Protein AF-A0A845WY56-F1 (afdb_monomer_lite)

pLDDT: mean 79.84, std 16.26, range [40.91, 96.81]

Sequence (200 aa):
MVSKKAQKARVKAARSRPDRVPALLRHFLTRQMLRKTEIIQAFELAFAGVVLGEGMNLRRTEVASSCGEQPFDFSDPEANVVDDWRAIPLRELNRAHMAYLDAAGWRYYLPAMAIALLDDYEDDQYGPSEMRIIGTLMSLDIQESLGSHEYFYSTLTLAQKCAIALYLQHLPSWVELNISDVRLRKRALKNYWVQFLVEV

Foldseek 3Di:
DPDPVVVVVVVVVLVPDPPPQDPLLLVLLVDPDDDLVSLLVLLCVQCPFQFLVPWDFQVNVLCVVVVNPDDDDPPDPLRPRGGALCSNDPLSLLSGQLVSIDLSNNSSNLSVLLSCCLVPVPPCPNHDPVNSLCRNLQLLADDPVPVCSVVSVSVGRLSRLLSVLSSLVCVVVRDVDDPVSVVSSVRSNVVPRVVSSDRD

Radius of gyration: 16.88 Å; chains: 1; bounding box: 44×38×40 Å

Structure (mmCIF, N/CA/C/O backbone):
data_AF-A0A845WY56-F1
#
_entry.id   AF-A0A845WY56-F1
#
loop_
_atom_site.group_PDB
_atom_site.id
_atom_site.type_symbol
_atom_site.label_atom_id
_atom_site.label_alt_id
_atom_site.label_comp_id
_atom_site.label_asym_id
_atom_site.label_entity_id
_atom_site.label_seq_id
_atom_site.pdbx_PDB_ins_code
_atom_site.Cartn_x
_atom_site.Cartn_y
_atom_site.Cartn_z
_atom_site.occupancy
_atom_site.B_iso_or_equiv
_atom_site.auth_seq_id
_atom_site.auth_comp_id
_atom_site.auth_asym_id
_atom_site.auth_atom_id
_atom_site.pdbx_PDB_model_num
ATOM 1 N N . MET A 1 1 ? -10.157 25.319 -2.330 1.00 40.91 1 MET A N 1
ATOM 2 C CA . MET A 1 1 ? -10.870 24.798 -1.140 1.00 40.91 1 MET A CA 1
ATOM 3 C C . MET A 1 1 ? -12.046 23.933 -1.579 1.00 40.91 1 MET A C 1
ATOM 5 O O . MET A 1 1 ? -13.119 24.457 -1.856 1.00 40.91 1 MET A O 1
ATOM 9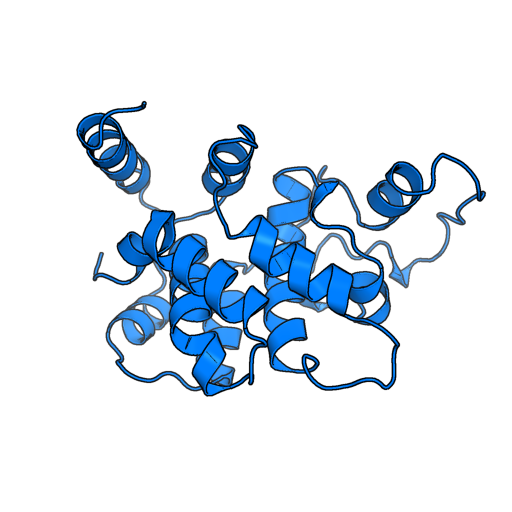 N N . VAL A 1 2 ? -11.865 22.615 -1.675 1.00 42.97 2 VAL A N 1
ATOM 10 C CA . VAL A 1 2 ? -13.003 21.701 -1.853 1.00 42.97 2 VAL A CA 1
ATOM 11 C C . VAL A 1 2 ? -13.702 21.565 -0.500 1.00 42.97 2 VAL A C 1
ATOM 13 O O . VAL A 1 2 ? -13.078 21.279 0.518 1.00 42.97 2 VAL A O 1
ATOM 16 N N . SER A 1 3 ? -15.003 21.844 -0.461 1.00 53.88 3 SER A N 1
ATOM 17 C CA . SER A 1 3 ? -15.791 21.794 0.773 1.00 53.88 3 SER A CA 1
ATOM 18 C C . SER A 1 3 ? -15.755 20.392 1.394 1.00 53.88 3 SER A C 1
ATOM 20 O O . SER A 1 3 ? -15.974 19.400 0.698 1.00 53.88 3 SER A O 1
ATOM 22 N N . LYS A 1 4 ? -15.604 20.297 2.726 1.00 51.31 4 LYS A N 1
ATOM 23 C CA . LYS A 1 4 ? -15.754 19.046 3.509 1.00 51.31 4 LYS A CA 1
ATOM 24 C C . LYS A 1 4 ? -17.031 18.258 3.155 1.00 51.31 4 LYS A C 1
ATOM 26 O O . LYS A 1 4 ? -17.090 17.044 3.343 1.00 51.31 4 LYS A O 1
ATOM 31 N N . LYS A 1 5 ? -18.056 18.942 2.630 1.00 44.41 5 LYS A N 1
ATOM 32 C CA . LYS A 1 5 ? -19.324 18.360 2.168 1.00 44.41 5 LYS A CA 1
ATOM 33 C C . LYS A 1 5 ? -19.165 17.556 0.864 1.00 44.41 5 LYS A C 1
ATOM 35 O O . LYS A 1 5 ? -19.770 16.495 0.740 1.00 44.41 5 LYS A O 1
ATOM 40 N N . ALA A 1 6 ? -18.305 18.004 -0.053 1.00 51.09 6 ALA A N 1
ATOM 41 C CA . ALA A 1 6 ? -17.961 17.286 -1.282 1.00 51.09 6 ALA A CA 1
ATOM 42 C C . ALA A 1 6 ? -17.076 16.060 -0.995 1.00 51.09 6 ALA A C 1
ATOM 44 O O . ALA A 1 6 ? -17.309 15.000 -1.573 1.00 51.09 6 ALA A O 1
ATOM 45 N N . GLN A 1 7 ? -16.162 16.161 -0.020 1.00 49.44 7 GLN A N 1
ATOM 46 C CA . GLN A 1 7 ? -15.370 15.026 0.479 1.00 49.44 7 GLN A CA 1
ATOM 47 C C . G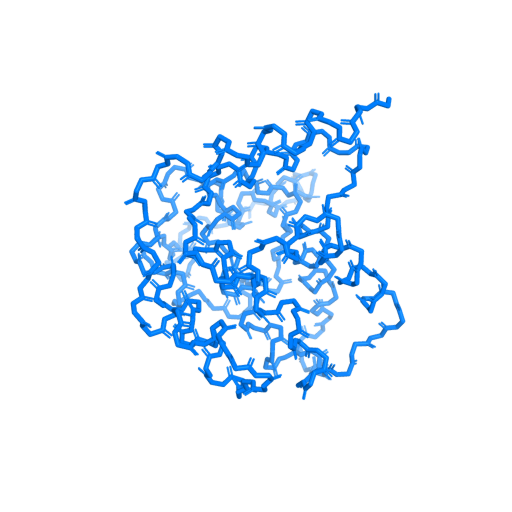LN A 1 7 ? -16.285 13.902 1.005 1.00 49.44 7 GLN A C 1
ATOM 49 O O . GLN A 1 7 ? -16.195 12.760 0.562 1.00 49.44 7 GLN A O 1
ATOM 54 N N . LYS A 1 8 ? -17.245 14.229 1.889 1.00 52.19 8 LYS A N 1
ATOM 55 C CA . LYS A 1 8 ? -18.209 13.256 2.448 1.00 52.19 8 LYS A CA 1
ATOM 56 C C . LYS A 1 8 ? -19.121 12.618 1.394 1.00 52.19 8 LYS A C 1
ATOM 58 O O . LYS A 1 8 ? -19.414 11.428 1.486 1.00 52.19 8 LYS A O 1
ATOM 63 N N . ALA A 1 9 ? -19.583 13.387 0.407 1.00 52.62 9 ALA A N 1
ATOM 64 C CA . ALA A 1 9 ? -20.450 12.871 -0.653 1.00 52.62 9 ALA A CA 1
ATOM 65 C C . ALA A 1 9 ? -19.713 11.900 -1.597 1.00 52.62 9 ALA A C 1
ATOM 67 O O . ALA A 1 9 ? -20.283 10.893 -2.011 1.00 52.62 9 ALA A O 1
ATOM 68 N N . ARG A 1 10 ? -18.429 12.153 -1.879 1.00 55.12 10 ARG A N 1
ATOM 69 C CA . ARG A 1 10 ? -17.581 11.322 -2.754 1.00 55.12 10 ARG A CA 1
ATOM 70 C C . ARG A 1 10 ? -17.148 10.010 -2.103 1.00 55.12 10 ARG A C 1
ATOM 72 O O . ARG A 1 10 ? -17.148 8.967 -2.749 1.00 55.12 10 ARG A O 1
ATOM 79 N N . VAL A 1 11 ? -16.907 10.035 -0.795 1.00 51.19 11 VAL A N 1
ATOM 80 C CA . VAL A 1 11 ? -16.687 8.834 0.028 1.00 51.19 11 VAL A CA 1
ATOM 81 C C . VAL A 1 11 ? -17.893 7.893 -0.004 1.00 51.19 11 VAL A C 1
ATOM 83 O O . VAL A 1 11 ? -17.740 6.677 -0.106 1.00 51.19 11 VAL A O 1
ATOM 86 N N . LYS A 1 12 ? -19.110 8.449 0.022 1.00 50.28 12 LYS A N 1
ATOM 87 C CA . LYS A 1 12 ? -20.346 7.663 -0.075 1.00 50.28 12 LYS A CA 1
ATOM 88 C C . LYS A 1 12 ? -20.468 6.940 -1.425 1.00 50.28 12 LYS A C 1
ATOM 90 O O . LYS A 1 12 ? -20.986 5.830 -1.459 1.00 50.28 12 LYS A O 1
ATOM 95 N N . ALA A 1 13 ? -19.948 7.524 -2.507 1.00 50.91 13 ALA A N 1
ATOM 96 C CA . ALA A 1 13 ? -19.924 6.899 -3.832 1.00 50.91 13 ALA A CA 1
ATOM 97 C C . ALA A 1 13 ? -18.883 5.766 -3.940 1.00 50.91 13 ALA A C 1
ATOM 99 O O . ALA A 1 13 ? -19.175 4.728 -4.535 1.00 50.91 13 ALA A O 1
ATOM 100 N N . ALA A 1 14 ? -17.715 5.909 -3.298 1.00 48.97 14 ALA A N 1
ATOM 101 C CA . ALA A 1 14 ? -16.685 4.863 -3.246 1.00 48.97 14 ALA A CA 1
ATOM 102 C C . ALA A 1 14 ? -17.140 3.588 -2.502 1.00 48.97 14 ALA A C 1
ATOM 104 O O . ALA A 1 14 ? -16.629 2.507 -2.774 1.00 48.97 14 ALA A O 1
ATOM 105 N N . ARG A 1 15 ? -18.134 3.697 -1.609 1.00 50.56 15 ARG A N 1
ATOM 106 C CA . ARG A 1 15 ? -18.777 2.564 -0.917 1.00 50.56 15 ARG A CA 1
ATOM 107 C C . ARG A 1 15 ? -19.795 1.789 -1.775 1.00 50.56 15 ARG A C 1
ATOM 109 O O . ARG A 1 15 ? -20.335 0.800 -1.298 1.00 50.56 15 ARG A O 1
ATOM 116 N N . SER A 1 16 ? -20.099 2.231 -3.003 1.00 42.72 16 SER A N 1
ATOM 117 C CA . SER A 1 16 ? -21.218 1.684 -3.800 1.00 42.72 16 SER A CA 1
ATOM 118 C C . SER A 1 16 ? -20.875 0.519 -4.741 1.00 42.72 16 SER A C 1
ATOM 120 O O . SER A 1 16 ? -21.781 -0.028 -5.366 1.00 42.72 16 SER A O 1
ATOM 122 N N . ARG A 1 17 ? -19.608 0.089 -4.834 1.00 49.28 17 ARG A N 1
ATOM 123 C CA . ARG A 1 17 ? -19.250 -1.167 -5.519 1.00 49.28 17 ARG A CA 1
ATOM 124 C C . ARG A 1 17 ? -19.198 -2.306 -4.498 1.00 49.28 17 ARG A C 1
ATOM 126 O O . ARG A 1 17 ? -18.531 -2.136 -3.478 1.00 49.28 17 ARG A O 1
ATOM 133 N N . PRO A 1 18 ? -19.857 -3.453 -4.734 1.00 45.34 18 PRO A N 1
ATOM 134 C CA . PRO A 1 18 ? -19.884 -4.555 -3.783 1.00 45.34 18 PRO A CA 1
ATOM 135 C C . PRO A 1 18 ? -18.590 -5.379 -3.867 1.00 45.34 18 PRO A C 1
ATOM 137 O 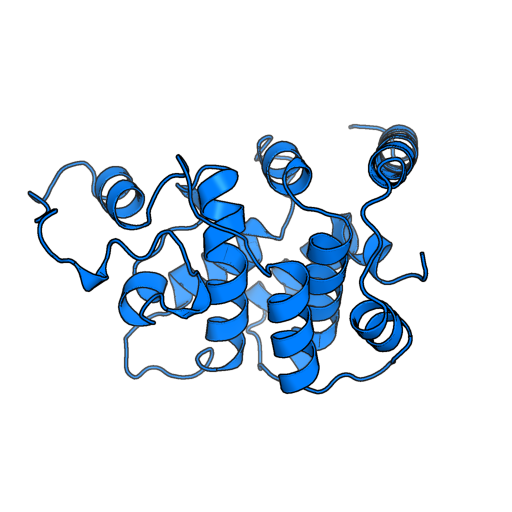O . PRO A 1 18 ? -18.632 -6.591 -4.056 1.00 45.34 18 PRO A O 1
ATOM 140 N N . ASP A 1 19 ? -17.436 -4.738 -3.692 1.00 62.81 19 ASP A N 1
ATOM 141 C CA . ASP A 1 19 ? -16.213 -5.450 -3.339 1.00 62.81 19 ASP A CA 1
ATOM 142 C C . ASP A 1 19 ? -16.338 -5.826 -1.863 1.00 62.81 19 ASP A C 1
ATOM 144 O O . ASP A 1 19 ? -16.112 -5.014 -0.961 1.00 62.81 19 ASP A O 1
ATOM 148 N N . ARG A 1 20 ? -16.787 -7.055 -1.601 1.00 75.50 20 ARG A N 1
ATOM 149 C CA . ARG A 1 20 ? -16.918 -7.557 -0.232 1.00 75.50 20 ARG A CA 1
ATOM 150 C C . ARG A 1 20 ? -15.529 -7.653 0.396 1.00 75.50 20 ARG A C 1
ATOM 152 O O . ARG A 1 20 ? -14.682 -8.405 -0.075 1.00 75.50 20 ARG A O 1
ATOM 159 N N . VAL A 1 21 ? -15.322 -6.940 1.502 1.00 80.25 21 VAL A N 1
ATOM 160 C CA . VAL A 1 21 ? -14.144 -7.117 2.365 1.00 80.25 21 VAL A CA 1
ATOM 161 C C . VAL A 1 21 ? -14.112 -8.576 2.844 1.00 80.25 21 VAL A C 1
ATOM 163 O O . VAL A 1 21 ? -15.130 -9.024 3.375 1.00 80.25 21 VAL A O 1
ATOM 166 N N . PRO A 1 22 ? -13.012 -9.336 2.682 1.00 83.62 22 PRO A N 1
ATOM 167 C CA . PRO A 1 22 ? -12.922 -10.716 3.161 1.00 83.62 22 PRO A CA 1
ATOM 168 C C . PRO A 1 22 ? -13.265 -10.848 4.650 1.00 83.62 22 PRO A C 1
ATOM 170 O O . PRO A 1 22 ? -12.959 -9.958 5.442 1.00 83.62 22 PRO A O 1
ATOM 173 N N . ALA A 1 23 ? -13.877 -11.966 5.056 1.00 83.38 23 ALA A N 1
ATOM 174 C CA . ALA A 1 23 ? -14.312 -12.172 6.444 1.00 83.38 23 ALA A CA 1
ATOM 175 C C . ALA A 1 23 ? -13.166 -12.042 7.458 1.00 83.38 23 ALA A C 1
ATOM 177 O O . ALA A 1 23 ? -13.337 -11.425 8.505 1.00 83.38 23 ALA A O 1
ATOM 178 N N . LEU A 1 24 ? -11.989 -12.561 7.106 1.00 82.44 24 LEU A N 1
ATOM 179 C CA . LEU A 1 24 ? -10.792 -12.458 7.933 1.00 82.44 24 LEU A CA 1
ATOM 180 C C . LEU A 1 24 ? -10.292 -11.009 8.050 1.00 82.44 24 LEU A C 1
ATOM 182 O O . LEU A 1 24 ? -9.952 -10.561 9.139 1.00 82.44 24 LEU A O 1
ATOM 186 N N . LEU A 1 25 ? -10.353 -10.232 6.965 1.00 82.56 25 LEU A N 1
ATOM 187 C CA . LEU A 1 25 ? -10.002 -8.813 7.012 1.00 82.56 25 LEU A CA 1
ATOM 188 C C . LEU A 1 25 ? -11.000 -8.005 7.858 1.00 82.56 25 LEU A C 1
ATOM 190 O O . LEU A 1 25 ? -10.592 -7.117 8.601 1.00 82.56 25 LEU A O 1
ATOM 194 N N . ARG A 1 26 ? -12.296 -8.355 7.829 1.00 81.69 26 ARG A N 1
ATOM 195 C CA . ARG A 1 26 ? -13.292 -7.774 8.748 1.00 81.69 26 ARG A CA 1
ATOM 196 C C . ARG A 1 26 ? -12.970 -8.078 10.207 1.00 81.69 26 ARG A C 1
ATOM 198 O O . ARG A 1 26 ? -13.059 -7.181 11.033 1.00 81.69 26 ARG A O 1
ATOM 205 N N . HIS A 1 27 ? -12.554 -9.307 10.512 1.00 85.31 27 HIS A N 1
ATOM 206 C CA . HIS A 1 27 ? -12.131 -9.674 11.864 1.00 85.31 27 HIS A CA 1
ATOM 207 C C . HIS A 1 27 ? -10.946 -8.824 12.354 1.00 85.31 27 HIS A C 1
ATOM 209 O O . HIS A 1 27 ? -10.881 -8.482 13.531 1.00 85.31 27 HIS A O 1
ATOM 215 N N . PHE A 1 28 ? -10.023 -8.440 11.471 1.00 87.25 28 PHE A N 1
ATOM 216 C CA . PHE A 1 28 ? -8.917 -7.559 11.848 1.00 87.25 28 PHE A CA 1
ATOM 217 C C . PHE A 1 28 ? -9.361 -6.120 12.131 1.00 87.25 28 PHE A C 1
ATOM 219 O O . PHE A 1 28 ? -8.845 -5.510 13.062 1.00 87.25 28 PHE A O 1
ATOM 226 N N . LEU A 1 29 ? -10.355 -5.601 11.404 1.00 81.69 29 LEU A N 1
ATOM 227 C CA . LEU A 1 29 ? -10.879 -4.241 11.603 1.00 81.69 29 LEU A CA 1
ATOM 228 C C . LEU A 1 29 ? -11.511 -4.020 12.984 1.00 81.69 29 LEU A C 1
ATOM 230 O O . LEU A 1 29 ? -11.547 -2.891 13.465 1.00 81.69 29 LEU A O 1
ATOM 234 N N . THR A 1 30 ? -11.988 -5.075 13.646 1.00 82.06 30 THR A N 1
ATOM 235 C CA . THR A 1 30 ? -12.620 -4.963 14.970 1.00 82.06 30 THR A CA 1
ATOM 236 C C . THR A 1 30 ? -11.621 -5.033 16.126 1.00 82.06 30 THR A C 1
ATOM 238 O O . THR A 1 30 ? -12.014 -4.960 17.291 1.00 82.06 30 THR A O 1
ATOM 241 N N . ARG A 1 31 ? -10.327 -5.227 15.848 1.00 82.94 31 ARG A N 1
ATOM 242 C CA . ARG A 1 31 ? -9.307 -5.451 16.879 1.00 82.94 31 ARG A CA 1
ATOM 243 C C . ARG A 1 31 ? -8.527 -4.178 17.177 1.00 82.94 31 ARG A C 1
ATOM 245 O O . ARG A 1 31 ? -8.089 -3.475 16.280 1.00 82.94 31 ARG A O 1
ATOM 252 N N . GLN A 1 32 ? -8.295 -3.919 18.465 1.00 76.38 32 GLN A N 1
ATOM 253 C CA . GLN A 1 32 ? -7.496 -2.766 18.899 1.00 76.38 32 GLN A CA 1
ATOM 254 C C . GLN A 1 32 ? -5.991 -2.949 18.710 1.00 76.38 32 GLN A C 1
ATOM 256 O O . GLN A 1 32 ? -5.265 -1.965 18.597 1.00 76.38 32 GLN A O 1
ATOM 261 N N . MET A 1 33 ? -5.516 -4.194 18.708 1.00 84.25 33 MET A N 1
ATOM 262 C CA . MET A 1 33 ? -4.115 -4.530 18.491 1.00 84.25 33 MET A CA 1
ATOM 263 C C . MET A 1 33 ? -4.029 -5.729 17.558 1.00 84.25 33 MET A C 1
ATOM 265 O O . MET A 1 33 ? -4.579 -6.804 17.836 1.00 84.25 33 MET A O 1
ATOM 269 N N . LEU A 1 34 ? -3.328 -5.517 16.451 1.00 88.44 34 LEU A N 1
ATOM 270 C CA . LEU A 1 34 ? -2.929 -6.563 15.529 1.00 88.44 34 LEU A CA 1
ATOM 271 C C . LEU A 1 34 ? -1.463 -6.911 15.773 1.00 88.44 34 LEU A C 1
ATOM 273 O O . LEU A 1 34 ? -0.697 -6.129 16.338 1.00 88.44 34 LEU A O 1
ATOM 277 N N . ARG A 1 35 ? -1.079 -8.111 15.363 1.00 91.94 35 ARG A N 1
ATOM 278 C CA . ARG A 1 35 ? 0.314 -8.537 15.236 1.00 91.94 35 ARG A CA 1
ATOM 279 C C . ARG A 1 35 ? 0.814 -8.180 13.840 1.00 91.94 35 ARG A C 1
ATOM 281 O O . ARG A 1 35 ? 0.028 -8.142 12.895 1.00 91.94 35 ARG A O 1
ATOM 288 N N . LYS A 1 36 ? 2.129 -8.010 13.690 1.00 92.44 36 LYS A N 1
ATOM 289 C CA . LYS A 1 36 ? 2.777 -7.773 12.389 1.00 92.44 36 LYS A CA 1
ATOM 290 C C . LYS A 1 36 ? 2.346 -8.801 11.329 1.00 92.44 36 LYS A C 1
ATOM 292 O O . LYS A 1 36 ? 1.959 -8.428 10.227 1.00 92.44 36 LYS A O 1
ATOM 297 N N . THR A 1 37 ? 2.295 -10.082 11.698 1.00 93.44 37 THR A N 1
ATOM 298 C CA . THR A 1 37 ? 1.853 -11.178 10.818 1.00 93.44 37 THR A CA 1
ATOM 299 C C . THR A 1 37 ? 0.400 -11.055 10.351 1.00 93.44 37 THR A C 1
ATOM 301 O O . THR A 1 37 ? 0.080 -11.461 9.240 1.00 93.44 37 THR A O 1
ATOM 304 N N . GLU A 1 38 ? -0.484 -10.461 11.156 1.00 93.44 38 GLU A N 1
ATOM 305 C CA . GLU A 1 38 ? -1.894 -10.262 10.794 1.00 93.44 38 GLU A CA 1
ATOM 306 C C . GLU A 1 38 ? -2.050 -9.145 9.752 1.00 93.44 38 GLU A C 1
ATOM 308 O O . GLU A 1 38 ? -2.911 -9.237 8.881 1.00 93.44 38 GLU A O 1
ATOM 313 N N . ILE A 1 39 ? -1.184 -8.125 9.779 1.00 93.75 39 ILE A N 1
ATOM 314 C CA . ILE A 1 39 ? -1.134 -7.105 8.722 1.00 93.75 39 ILE A CA 1
ATOM 315 C C . ILE A 1 39 ? -0.561 -7.659 7.427 1.00 93.75 39 ILE A C 1
ATOM 317 O O . ILE A 1 39 ? -1.124 -7.389 6.368 1.00 93.75 39 ILE A O 1
ATOM 321 N N . ILE A 1 40 ? 0.508 -8.453 7.496 1.00 94.88 40 ILE A N 1
ATOM 322 C CA . ILE A 1 40 ? 1.053 -9.132 6.312 1.00 94.88 40 ILE A CA 1
ATOM 323 C C . ILE A 1 40 ? -0.052 -9.973 5.660 1.00 94.88 40 ILE A C 1
ATOM 325 O O . ILE A 1 40 ? -0.352 -9.792 4.482 1.00 94.88 40 ILE A O 1
ATOM 329 N N . GLN A 1 41 ? -0.769 -10.770 6.457 1.00 95.25 41 GLN A N 1
ATOM 330 C CA . GLN A 1 41 ? -1.903 -11.555 5.975 1.00 95.25 41 GLN A CA 1
ATOM 331 C C . GLN A 1 41 ? -3.038 -10.679 5.410 1.00 95.25 41 GLN A C 1
ATOM 333 O O . GLN A 1 41 ? -3.671 -11.039 4.416 1.00 95.25 41 GLN A O 1
ATOM 338 N N . ALA A 1 42 ? -3.313 -9.516 6.009 1.00 95.12 42 ALA A N 1
ATOM 339 C CA . ALA A 1 42 ? -4.292 -8.567 5.482 1.00 95.12 42 ALA A CA 1
ATOM 340 C C . ALA A 1 42 ? -3.912 -8.063 4.079 1.00 95.12 42 ALA A C 1
ATOM 342 O O . ALA A 1 42 ? -4.782 -8.000 3.207 1.00 95.12 42 ALA A O 1
ATOM 343 N N . PHE A 1 43 ? -2.635 -7.744 3.844 1.00 96.19 43 PHE A N 1
ATOM 344 C CA . PHE A 1 43 ? -2.134 -7.385 2.515 1.00 96.19 43 PHE A CA 1
ATOM 345 C C . PHE A 1 43 ? -2.204 -8.560 1.545 1.00 96.19 43 PHE A C 1
ATOM 347 O O . PHE A 1 43 ? -2.734 -8.394 0.449 1.00 96.19 43 PHE A O 1
ATOM 354 N N . GLU A 1 44 ? -1.747 -9.746 1.945 1.00 96.00 44 GLU A N 1
ATOM 355 C CA . GLU A 1 44 ? -1.795 -10.949 1.107 1.00 96.00 44 GLU A CA 1
ATOM 356 C C . GLU A 1 44 ? -3.212 -11.251 0.617 1.00 96.00 44 GLU A C 1
ATOM 358 O O . GLU A 1 44 ? -3.408 -11.531 -0.564 1.00 96.00 44 GLU A O 1
ATOM 363 N N . LEU A 1 45 ? -4.211 -11.131 1.496 1.00 95.12 45 LEU A N 1
ATOM 364 C CA . LEU A 1 45 ? -5.618 -11.336 1.152 1.00 95.12 45 LEU A CA 1
ATOM 365 C C . LEU A 1 45 ? -6.179 -10.211 0.280 1.00 95.12 45 LEU A C 1
ATOM 367 O O . LEU A 1 45 ? -6.914 -10.475 -0.669 1.00 95.12 45 LEU A O 1
ATOM 371 N N . ALA A 1 46 ? -5.877 -8.953 0.605 1.00 96.44 46 ALA A N 1
ATOM 372 C CA . ALA A 1 46 ? -6.441 -7.804 -0.098 1.00 96.44 46 ALA A CA 1
ATOM 373 C C . ALA A 1 46 ? -5.820 -7.582 -1.488 1.00 96.44 46 ALA A C 1
ATOM 375 O O . ALA A 1 46 ? -6.480 -7.063 -2.391 1.00 96.44 46 ALA A O 1
ATOM 376 N N . PHE A 1 47 ? -4.560 -7.974 -1.664 1.00 96.81 47 PHE A N 1
ATOM 377 C CA . PHE A 1 47 ? -3.806 -7.865 -2.912 1.00 96.81 47 PHE A CA 1
ATOM 378 C C . PHE A 1 47 ? -3.613 -9.226 -3.598 1.00 96.81 47 PHE A C 1
ATOM 380 O O . PHE A 1 47 ? -2.817 -9.345 -4.529 1.00 96.81 47 PHE A O 1
ATOM 387 N N . ALA A 1 48 ? -4.360 -10.253 -3.184 1.00 95.25 48 ALA A N 1
ATOM 388 C CA . ALA A 1 48 ? -4.390 -11.536 -3.874 1.00 95.25 48 ALA A CA 1
ATOM 389 C C . ALA A 1 48 ? -4.800 -11.350 -5.345 1.00 95.25 48 ALA A C 1
ATOM 391 O O . ALA A 1 48 ? -5.819 -10.724 -5.642 1.00 95.25 48 ALA A O 1
ATOM 392 N N . GLY A 1 49 ? -3.998 -11.896 -6.263 1.00 93.44 49 GLY A N 1
ATOM 393 C CA . GLY A 1 49 ? -4.253 -11.827 -7.706 1.00 93.44 49 GLY A CA 1
ATOM 394 C C . GLY A 1 49 ? -3.999 -10.458 -8.344 1.00 93.44 49 GLY A C 1
ATOM 395 O O . GLY A 1 49 ? -4.372 -10.253 -9.496 1.00 93.44 49 GLY A O 1
ATOM 396 N N . VAL A 1 50 ? -3.393 -9.507 -7.625 1.00 96.12 50 VAL A N 1
ATOM 397 C CA . VAL A 1 50 ? -2.905 -8.269 -8.241 1.00 96.12 50 VAL A CA 1
ATOM 398 C C . VAL A 1 50 ? -1.671 -8.594 -9.077 1.00 96.12 50 VAL A C 1
ATOM 400 O O . VAL A 1 50 ? -0.656 -9.025 -8.539 1.00 96.12 50 VAL A O 1
ATOM 403 N N . VAL A 1 51 ? -1.775 -8.346 -10.377 1.00 95.44 51 VAL A N 1
ATOM 404 C CA . VAL A 1 51 ? -0.683 -8.430 -11.354 1.00 95.44 51 VAL A CA 1
ATOM 405 C C . VAL A 1 51 ? -0.351 -7.029 -11.865 1.00 95.44 51 VAL A C 1
ATOM 407 O O . VAL A 1 51 ? -1.191 -6.127 -11.779 1.00 95.44 51 VAL A O 1
ATOM 410 N N . LEU A 1 52 ? 0.851 -6.833 -12.402 1.00 92.88 52 LEU A N 1
ATOM 411 C CA . LEU A 1 52 ? 1.287 -5.552 -12.957 1.00 92.88 52 LEU A CA 1
ATOM 412 C C . LEU A 1 52 ? 0.499 -5.191 -14.224 1.00 92.88 52 LEU A C 1
ATOM 414 O O . LEU A 1 52 ? 0.123 -4.033 -14.414 1.00 92.88 52 LEU A O 1
ATOM 418 N N . GLY A 1 53 ? 0.229 -6.184 -15.080 1.00 89.62 53 GLY A N 1
ATOM 419 C CA . GLY A 1 53 ? -0.410 -5.975 -16.378 1.00 89.62 53 GLY A CA 1
ATOM 420 C C . GLY A 1 53 ? 0.397 -5.007 -17.248 1.00 89.62 53 GLY A C 1
ATOM 421 O O . GLY A 1 53 ? 1.585 -5.215 -17.477 1.00 89.62 53 GLY A O 1
ATOM 422 N N . GLU A 1 54 ? -0.244 -3.933 -17.708 1.00 86.75 54 GLU A N 1
ATOM 423 C CA . GLU A 1 54 ? 0.397 -2.871 -18.503 1.00 86.75 54 GLU A CA 1
ATOM 424 C C . GLU A 1 54 ? 1.049 -1.767 -17.650 1.00 86.75 54 GLU A C 1
ATOM 426 O O . GLU A 1 54 ? 1.555 -0.787 -18.197 1.00 86.75 54 GLU A O 1
ATOM 431 N N . GLY A 1 55 ? 1.026 -1.905 -16.321 1.00 89.25 55 GLY A N 1
ATOM 432 C CA . GLY A 1 55 ? 1.572 -0.911 -15.405 1.00 89.25 55 GLY A CA 1
ATOM 433 C C . GLY A 1 55 ? 3.078 -0.704 -15.556 1.00 89.25 55 GLY A C 1
ATOM 434 O O . GLY A 1 55 ? 3.834 -1.586 -15.975 1.00 89.25 55 GLY A O 1
ATOM 435 N N . MET A 1 56 ? 3.534 0.483 -15.173 1.00 87.75 56 MET A N 1
ATOM 436 C CA . MET A 1 56 ? 4.948 0.838 -15.179 1.00 87.75 56 MET A CA 1
ATOM 437 C C . MET A 1 56 ? 5.743 -0.063 -14.226 1.00 87.75 56 MET A C 1
ATOM 439 O O . MET A 1 56 ? 5.480 -0.095 -13.027 1.00 87.75 56 MET A O 1
ATOM 443 N N . ASN A 1 57 ? 6.727 -0.788 -14.763 1.00 86.94 57 ASN A N 1
ATOM 444 C CA . ASN A 1 57 ? 7.657 -1.583 -13.962 1.00 86.94 57 ASN A CA 1
ATOM 445 C C . ASN A 1 57 ? 8.752 -0.701 -13.328 1.00 86.94 57 ASN A C 1
ATOM 447 O O . ASN A 1 57 ? 9.032 0.402 -13.807 1.00 86.94 57 ASN A O 1
ATOM 451 N N . LEU A 1 58 ? 9.399 -1.200 -12.268 1.00 84.06 58 LEU A N 1
ATOM 452 C CA . LEU A 1 58 ? 10.435 -0.450 -11.540 1.00 84.06 58 LEU A CA 1
ATOM 453 C C . LEU A 1 58 ? 11.609 -0.030 -12.436 1.00 84.06 58 LEU A C 1
ATOM 455 O O . LEU A 1 58 ? 12.063 1.107 -12.362 1.00 84.06 58 LEU A O 1
ATOM 459 N N . ARG A 1 59 ? 12.033 -0.871 -13.381 1.00 77.38 59 ARG A N 1
ATOM 460 C CA . ARG A 1 59 ? 13.132 -0.530 -14.302 1.00 77.38 59 ARG A CA 1
ATOM 461 C C . ARG A 1 59 ? 12.831 0.670 -15.191 1.00 77.38 59 ARG A C 1
ATOM 463 O O . ARG A 1 59 ? 13.677 1.538 -15.385 1.00 77.38 59 ARG A O 1
ATOM 470 N N . ARG A 1 60 ? 11.606 0.767 -15.716 1.00 76.44 60 ARG A N 1
ATOM 471 C CA . ARG A 1 60 ? 11.171 1.941 -16.485 1.00 76.44 60 ARG A CA 1
ATOM 472 C C . ARG A 1 60 ? 11.159 3.196 -15.612 1.00 76.44 60 ARG A C 1
ATOM 474 O O . ARG A 1 60 ? 11.431 4.275 -16.131 1.00 76.44 60 ARG A O 1
ATOM 481 N N . THR A 1 61 ? 10.888 3.066 -14.309 1.00 76.62 61 THR A N 1
ATOM 482 C CA . THR A 1 61 ? 11.002 4.195 -13.372 1.00 76.62 61 THR A CA 1
ATOM 483 C C . THR A 1 61 ? 12.441 4.626 -13.133 1.00 76.62 61 THR A C 1
ATOM 485 O O . THR A 1 61 ? 12.693 5.826 -13.104 1.00 76.62 61 THR A O 1
ATOM 488 N N . GLU A 1 62 ? 13.388 3.689 -13.046 1.00 74.06 62 GLU A N 1
ATOM 489 C CA . GLU A 1 62 ? 14.813 4.011 -12.913 1.00 74.06 62 GLU A CA 1
ATOM 490 C C . GLU A 1 62 ? 15.297 4.810 -14.126 1.00 74.06 62 GLU A C 1
ATOM 492 O O . GLU A 1 62 ? 15.801 5.917 -13.963 1.00 74.06 62 GLU A O 1
ATOM 497 N N . VAL A 1 63 ? 15.014 4.341 -15.346 1.00 73.12 63 VAL A N 1
ATOM 498 C CA . VAL A 1 63 ? 15.363 5.067 -16.583 1.00 73.12 63 VAL A CA 1
ATOM 499 C C . VAL A 1 63 ? 14.740 6.466 -16.619 1.00 73.12 63 VAL A C 1
ATOM 501 O O . VAL A 1 63 ? 15.408 7.427 -17.002 1.00 73.12 63 VAL A O 1
ATOM 504 N N . ALA A 1 64 ? 13.478 6.599 -16.194 1.00 70.06 64 ALA A N 1
ATOM 505 C CA . ALA A 1 64 ? 12.807 7.895 -16.105 1.00 70.06 64 ALA A CA 1
ATOM 506 C C . ALA A 1 64 ? 13.450 8.821 -15.057 1.00 70.06 64 ALA A C 1
ATOM 508 O O . ALA A 1 64 ? 13.463 10.037 -15.240 1.00 70.06 64 ALA A O 1
ATOM 509 N N . SER A 1 65 ? 13.997 8.253 -13.981 1.00 71.00 65 SER A N 1
ATOM 510 C CA . SER A 1 65 ? 14.645 8.994 -12.898 1.00 71.00 65 SER A CA 1
ATOM 511 C C . SER A 1 65 ? 16.092 9.398 -13.211 1.00 71.00 65 SER A C 1
ATOM 513 O O . SER A 1 65 ? 16.540 10.446 -12.755 1.00 71.00 65 SER A O 1
ATOM 515 N N . SER A 1 66 ? 16.815 8.604 -14.007 1.00 63.84 66 SER A N 1
ATOM 516 C CA . SER A 1 66 ? 18.258 8.747 -14.250 1.00 63.84 66 SER A CA 1
ATOM 517 C C . SER A 1 66 ? 18.633 9.684 -15.406 1.00 63.84 66 SER A C 1
ATOM 519 O O . SER A 1 66 ? 19.769 9.634 -15.866 1.00 63.84 66 SER A O 1
ATOM 521 N N . CYS A 1 67 ? 17.711 10.505 -15.926 1.00 57.59 67 CYS A N 1
ATOM 522 C CA . CYS A 1 67 ? 17.976 11.427 -17.047 1.00 57.59 67 CYS A CA 1
ATOM 523 C C . CYS A 1 67 ? 18.741 10.796 -18.241 1.00 57.59 67 CYS A C 1
ATOM 525 O O . CYS A 1 67 ? 19.503 11.477 -18.921 1.00 57.59 67 CYS A O 1
ATOM 527 N N . GLY A 1 68 ? 18.527 9.504 -18.528 1.00 52.78 68 GLY A N 1
ATOM 528 C CA . GLY A 1 68 ? 19.068 8.832 -19.718 1.00 52.78 68 GLY A CA 1
ATOM 529 C C . GLY A 1 68 ? 20.540 8.392 -19.672 1.00 52.78 68 GLY A C 1
ATOM 530 O O . GLY A 1 68 ? 21.090 8.090 -20.728 1.00 52.78 68 GLY A O 1
ATOM 531 N N . GLU A 1 69 ? 21.191 8.331 -18.506 1.00 50.91 69 GLU A N 1
ATOM 532 C CA . GLU A 1 69 ? 22.650 8.121 -18.444 1.00 50.91 69 GLU A CA 1
ATOM 533 C C . GLU A 1 69 ? 23.154 6.670 -18.582 1.00 50.91 69 GLU A C 1
ATOM 535 O O . GLU A 1 69 ? 24.355 6.486 -18.777 1.00 50.91 69 GLU A O 1
ATOM 540 N N . GLN A 1 70 ? 22.309 5.626 -18.545 1.00 52.84 70 GLN A N 1
ATOM 541 C CA . GLN A 1 70 ? 22.797 4.243 -18.705 1.00 52.84 70 GLN A CA 1
ATOM 542 C C . GLN A 1 70 ? 21.928 3.353 -19.611 1.00 52.84 70 GLN A C 1
ATOM 544 O O . GLN A 1 70 ? 20.704 3.323 -19.456 1.00 52.84 70 GLN A O 1
ATOM 549 N N . PRO A 1 71 ? 22.542 2.581 -20.535 1.00 51.38 71 PRO A N 1
ATOM 550 C CA . PRO A 1 71 ? 21.849 1.520 -21.252 1.00 51.38 71 PRO A CA 1
ATOM 551 C C . PRO A 1 71 ? 21.504 0.396 -20.270 1.00 51.38 71 PRO A C 1
ATOM 553 O O . PRO A 1 71 ? 22.387 -0.238 -19.696 1.00 51.38 71 PRO A O 1
ATOM 556 N N . PHE A 1 72 ? 20.208 0.169 -20.067 1.00 58.81 72 PHE A N 1
ATOM 557 C CA . PHE A 1 72 ? 19.719 -0.874 -19.174 1.00 58.81 72 PHE A CA 1
ATOM 558 C C . PHE A 1 72 ? 19.614 -2.211 -19.911 1.00 58.81 72 PHE A C 1
ATOM 560 O O . PHE A 1 72 ? 19.091 -2.274 -21.027 1.00 58.81 72 PHE A O 1
ATOM 567 N N . ASP A 1 73 ? 20.071 -3.287 -19.275 1.00 58.91 73 ASP A N 1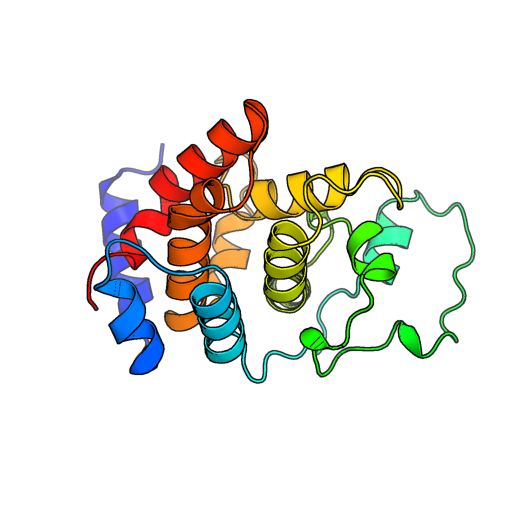
ATOM 568 C CA . ASP A 1 73 ? 19.907 -4.637 -19.803 1.00 58.91 73 ASP A CA 1
ATOM 569 C C . ASP A 1 73 ? 18.509 -5.177 -19.460 1.00 58.91 73 ASP A C 1
ATOM 571 O O . ASP A 1 73 ? 18.203 -5.542 -18.322 1.00 58.91 73 ASP A O 1
ATOM 575 N N . PHE A 1 74 ? 17.628 -5.216 -20.460 1.00 62.31 74 PHE A N 1
ATOM 576 C CA . PHE A 1 74 ? 16.274 -5.760 -20.326 1.00 62.31 74 PHE A CA 1
ATOM 577 C C . PHE A 1 74 ? 16.231 -7.298 -20.278 1.00 62.31 74 PHE A C 1
ATOM 579 O O . PHE A 1 74 ? 15.145 -7.858 -20.135 1.00 62.31 74 PHE A O 1
ATOM 586 N N . SER A 1 75 ? 17.372 -7.986 -20.404 1.00 57.47 75 SER A N 1
ATOM 587 C CA . SER A 1 75 ? 17.429 -9.449 -20.493 1.00 57.47 75 SER A CA 1
ATOM 588 C C . SER A 1 75 ? 17.452 -10.185 -19.148 1.00 57.47 75 SER A C 1
ATOM 590 O O . SER A 1 75 ? 17.255 -11.397 -19.137 1.00 57.47 75 SER A O 1
ATOM 592 N N . ASP A 1 76 ? 17.622 -9.486 -18.020 1.00 61.88 76 ASP A N 1
ATOM 593 C CA . ASP A 1 76 ? 17.608 -10.112 -16.691 1.00 61.88 76 ASP A CA 1
ATOM 594 C C . ASP A 1 76 ? 16.184 -10.574 -16.282 1.00 61.88 76 ASP A C 1
ATOM 596 O O . ASP A 1 76 ? 15.286 -9.741 -16.092 1.00 61.88 76 ASP A O 1
ATOM 600 N N . PRO A 1 77 ? 15.959 -11.896 -16.137 1.00 57.59 77 PRO A N 1
ATOM 601 C CA . PRO A 1 77 ? 14.650 -12.471 -15.852 1.00 57.59 77 PRO A CA 1
ATOM 602 C C . PRO A 1 77 ? 14.145 -12.198 -14.428 1.00 57.59 77 PRO A C 1
ATOM 604 O O . PRO A 1 77 ? 12.928 -12.188 -14.235 1.00 57.59 77 PRO A O 1
ATOM 607 N N . GLU A 1 78 ? 15.016 -11.920 -13.446 1.00 57.75 78 GLU A N 1
ATOM 608 C CA . GLU A 1 78 ? 14.592 -11.646 -12.058 1.00 57.75 78 GLU A CA 1
ATOM 609 C C . GLU A 1 78 ? 13.820 -10.323 -11.923 1.00 57.75 78 GLU A C 1
ATOM 611 O O . GLU A 1 78 ? 13.146 -10.089 -10.922 1.00 57.75 78 GLU A O 1
ATOM 616 N N . ALA A 1 79 ? 13.844 -9.476 -12.952 1.00 57.94 79 ALA A N 1
ATOM 617 C CA . ALA A 1 79 ? 13.148 -8.196 -12.951 1.00 57.94 79 ALA A CA 1
ATOM 618 C C . ALA A 1 79 ? 11.857 -8.141 -13.764 1.00 57.94 79 ALA A C 1
ATOM 620 O O . ALA A 1 79 ? 11.235 -7.082 -13.876 1.00 57.94 79 ALA A O 1
ATOM 621 N N . ASN A 1 80 ? 11.434 -9.277 -14.309 1.00 67.25 80 ASN A N 1
ATOM 622 C CA . ASN A 1 80 ? 10.165 -9.404 -15.017 1.00 67.25 80 ASN A CA 1
ATOM 623 C C . ASN A 1 80 ? 9.091 -10.076 -14.153 1.00 67.25 80 ASN A C 1
ATOM 625 O O . ASN A 1 80 ? 8.131 -10.632 -14.681 1.00 67.25 80 ASN A O 1
ATOM 629 N N . VAL A 1 81 ? 9.223 -10.020 -12.822 1.00 84.69 81 VAL A N 1
ATOM 630 C CA . VAL A 1 81 ? 8.164 -10.466 -11.912 1.00 84.69 81 VAL A CA 1
ATOM 631 C C . VAL A 1 81 ? 6.982 -9.505 -12.041 1.00 84.69 81 VAL A C 1
ATOM 633 O O . VAL A 1 81 ? 6.950 -8.441 -11.418 1.00 84.69 81 VAL A O 1
ATOM 636 N N . VAL A 1 82 ? 6.022 -9.879 -12.884 1.00 89.81 82 VAL A N 1
ATOM 637 C CA . VAL A 1 82 ? 4.815 -9.095 -13.194 1.00 89.81 82 VAL A CA 1
ATOM 638 C C . VAL A 1 82 ? 3.529 -9.754 -12.696 1.00 89.81 82 VAL A C 1
ATOM 640 O O . VAL A 1 82 ? 2.518 -9.072 -12.548 1.00 89.81 82 VAL A O 1
ATOM 643 N N . ASP A 1 83 ? 3.571 -11.053 -12.400 1.00 91.88 83 ASP A N 1
ATOM 644 C CA . ASP A 1 83 ? 2.389 -11.841 -12.031 1.00 91.88 83 ASP A CA 1
ATOM 645 C C . ASP A 1 83 ? 2.269 -12.100 -10.521 1.00 91.88 83 ASP A C 1
ATOM 647 O O . ASP A 1 83 ? 1.214 -12.526 -10.048 1.00 91.88 83 ASP A O 1
ATOM 651 N N . ASP A 1 84 ? 3.326 -11.838 -9.745 1.00 93.38 84 ASP A N 1
ATOM 652 C CA . ASP A 1 84 ? 3.319 -12.031 -8.295 1.00 93.38 84 ASP A CA 1
ATOM 653 C C . ASP A 1 84 ? 4.179 -10.992 -7.573 1.00 93.38 84 ASP A C 1
ATOM 655 O O . ASP A 1 84 ? 5.398 -11.118 -7.468 1.00 93.38 84 ASP A O 1
ATOM 659 N N . TRP A 1 85 ? 3.527 -9.991 -6.985 1.00 94.88 85 TRP A N 1
ATOM 660 C CA . TRP A 1 85 ? 4.211 -8.949 -6.224 1.00 94.88 85 TRP A CA 1
ATOM 661 C C . TRP A 1 85 ? 4.997 -9.489 -5.015 1.00 94.88 85 TRP A C 1
ATOM 663 O O . TRP A 1 85 ? 5.893 -8.811 -4.518 1.00 94.88 85 TRP A O 1
ATOM 673 N N . ARG A 1 86 ? 4.701 -10.704 -4.531 1.00 94.00 86 ARG A N 1
ATOM 674 C CA . ARG A 1 86 ? 5.413 -11.331 -3.402 1.00 94.00 86 ARG A CA 1
ATOM 675 C C . ARG A 1 86 ? 6.799 -11.830 -3.787 1.00 94.00 86 ARG A C 1
ATOM 677 O O . ARG A 1 86 ? 7.654 -11.971 -2.921 1.00 94.00 86 ARG A O 1
ATOM 684 N N . ALA A 1 87 ? 7.009 -12.120 -5.069 1.00 92.56 87 ALA A N 1
ATOM 685 C CA . ALA A 1 87 ? 8.257 -12.673 -5.576 1.00 92.56 87 ALA A CA 1
ATOM 686 C C . ALA A 1 87 ? 9.272 -11.587 -5.974 1.00 92.56 87 ALA A C 1
ATOM 688 O O . ALA A 1 87 ? 10.348 -11.911 -6.469 1.00 92.56 87 ALA A O 1
ATOM 689 N N . ILE A 1 88 ? 8.946 -10.304 -5.773 1.00 90.50 88 ILE A N 1
ATOM 690 C CA . ILE A 1 88 ? 9.839 -9.196 -6.118 1.00 90.50 88 ILE A CA 1
ATOM 691 C C . ILE A 1 88 ? 11.023 -9.173 -5.138 1.00 90.50 88 ILE A C 1
ATOM 693 O O . ILE A 1 88 ? 10.808 -9.038 -3.930 1.00 90.50 88 ILE A O 1
ATOM 697 N N . PRO A 1 89 ? 12.274 -9.244 -5.623 1.00 88.44 89 PRO A N 1
ATOM 698 C CA . PRO A 1 89 ? 13.444 -9.186 -4.756 1.00 88.44 89 PRO A CA 1
ATOM 699 C C . PRO A 1 89 ? 13.554 -7.852 -4.004 1.00 88.44 89 PRO A C 1
ATOM 701 O O . PRO A 1 89 ? 13.362 -6.784 -4.586 1.00 88.44 89 PRO A O 1
ATOM 704 N N . LEU A 1 90 ? 13.979 -7.892 -2.736 1.00 85.19 90 LEU A N 1
ATOM 705 C CA . LEU A 1 90 ? 14.175 -6.691 -1.907 1.00 85.19 90 LEU A CA 1
ATOM 706 C C . LEU A 1 90 ? 15.101 -5.658 -2.569 1.00 85.19 90 LEU A C 1
ATOM 708 O O . LEU A 1 90 ? 14.838 -4.459 -2.529 1.00 85.19 90 LEU A O 1
ATOM 712 N N . ARG A 1 91 ? 16.155 -6.131 -3.245 1.00 82.94 91 ARG A N 1
ATOM 713 C CA . ARG A 1 91 ? 17.095 -5.278 -3.986 1.00 82.94 91 ARG A CA 1
ATOM 714 C C . ARG A 1 91 ? 16.424 -4.452 -5.093 1.00 82.94 91 ARG A C 1
ATOM 716 O O . ARG A 1 91 ? 16.859 -3.334 -5.338 1.00 82.94 91 ARG A O 1
ATOM 723 N N . GLU A 1 92 ? 15.380 -4.979 -5.737 1.00 84.25 92 GLU A N 1
ATOM 724 C CA . GLU A 1 92 ? 14.608 -4.246 -6.750 1.00 84.25 92 GLU A CA 1
ATOM 725 C C . GLU A 1 92 ? 13.700 -3.219 -6.065 1.00 84.25 92 GLU A C 1
ATOM 727 O O . GLU A 1 92 ? 13.612 -2.073 -6.498 1.00 84.25 92 GLU A O 1
ATOM 732 N N . LEU A 1 93 ? 13.086 -3.588 -4.933 1.00 86.56 93 LEU A N 1
ATOM 733 C CA . LEU A 1 93 ? 12.271 -2.660 -4.144 1.00 86.56 93 LEU A CA 1
ATOM 734 C C . LEU A 1 93 ? 13.085 -1.469 -3.616 1.00 86.56 93 LEU A C 1
ATOM 736 O O . LEU A 1 93 ? 12.569 -0.356 -3.558 1.00 86.56 93 LEU A O 1
ATOM 740 N N . ASN A 1 94 ? 14.356 -1.676 -3.264 1.00 82.62 94 ASN A N 1
ATOM 741 C CA . ASN A 1 94 ? 15.236 -0.616 -2.759 1.00 82.62 94 ASN A CA 1
ATOM 742 C C . ASN A 1 94 ? 15.618 0.420 -3.819 1.00 82.62 94 ASN A C 1
ATOM 744 O O . ASN A 1 94 ? 15.921 1.559 -3.474 1.00 82.62 94 ASN A O 1
ATOM 748 N N . ARG A 1 95 ? 15.574 0.050 -5.100 1.00 77.19 95 ARG A N 1
ATOM 749 C CA . ARG A 1 95 ? 15.829 0.969 -6.217 1.00 77.19 95 ARG A CA 1
ATOM 750 C C . ARG A 1 95 ? 14.567 1.667 -6.716 1.00 77.19 95 ARG A C 1
ATOM 752 O O . ARG A 1 95 ? 14.628 2.571 -7.545 1.00 77.19 95 ARG A O 1
ATOM 759 N N . ALA A 1 96 ? 13.406 1.255 -6.219 1.00 77.75 96 ALA A N 1
ATOM 760 C CA . ALA A 1 96 ? 12.136 1.762 -6.685 1.00 77.75 96 ALA A CA 1
ATOM 761 C C . ALA A 1 96 ? 11.897 3.217 -6.293 1.00 77.75 96 ALA A C 1
ATOM 763 O O . ALA A 1 96 ? 12.011 3.617 -5.132 1.00 77.75 96 ALA A O 1
ATOM 764 N N . HIS A 1 97 ? 11.379 3.973 -7.253 1.00 81.00 97 HIS A N 1
ATOM 765 C CA . HIS A 1 97 ? 10.895 5.322 -7.026 1.00 81.00 97 HIS A CA 1
ATOM 766 C C . HIS A 1 97 ? 9.380 5.370 -7.234 1.00 81.00 97 HIS A C 1
ATOM 768 O O . HIS A 1 97 ? 8.892 5.585 -8.344 1.00 81.00 97 HIS A O 1
ATOM 774 N N . MET A 1 98 ? 8.624 5.221 -6.138 1.00 84.88 98 MET A N 1
ATOM 775 C CA . MET A 1 98 ? 7.147 5.204 -6.145 1.00 84.88 98 MET A CA 1
ATOM 776 C C . MET A 1 98 ? 6.520 6.417 -6.856 1.00 84.88 98 MET A C 1
ATOM 778 O O . MET A 1 98 ? 5.415 6.315 -7.377 1.00 84.88 98 MET A O 1
ATOM 782 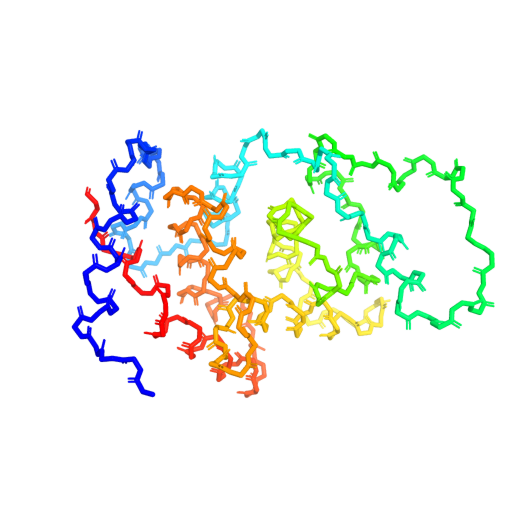N N . ALA A 1 99 ? 7.227 7.551 -6.904 1.00 81.62 99 ALA A N 1
ATOM 783 C CA . ALA A 1 99 ? 6.779 8.781 -7.554 1.00 81.62 99 ALA A CA 1
ATOM 784 C C . ALA A 1 99 ? 6.649 8.685 -9.087 1.00 81.62 99 ALA A C 1
ATOM 786 O O . ALA A 1 99 ? 5.909 9.471 -9.673 1.00 81.62 99 ALA A O 1
ATOM 787 N N . TYR A 1 100 ? 7.353 7.750 -9.731 1.00 84.50 100 TYR A N 1
ATOM 788 C CA . TYR A 1 100 ? 7.320 7.574 -11.188 1.00 84.50 100 TYR A CA 1
ATOM 789 C C . TYR A 1 100 ? 6.383 6.453 -11.637 1.00 84.50 100 TYR A C 1
ATOM 791 O O . TYR A 1 100 ? 6.203 6.267 -12.836 1.00 84.50 100 TYR A O 1
ATOM 799 N N . LEU A 1 101 ? 5.793 5.699 -10.709 1.00 88.25 101 LEU A N 1
ATOM 800 C CA . LEU A 1 101 ? 4.840 4.656 -11.062 1.00 88.25 101 LEU A CA 1
ATOM 801 C C . LEU A 1 101 ? 3.525 5.264 -11.548 1.00 88.25 101 LEU A C 1
ATOM 803 O O . LEU A 1 101 ? 3.030 6.245 -10.994 1.00 88.25 101 LEU A O 1
ATOM 807 N N . ASP A 1 102 ? 2.915 4.627 -12.543 1.00 90.19 102 ASP A N 1
ATOM 808 C CA . ASP A 1 102 ? 1.503 4.848 -12.837 1.00 90.19 102 ASP A CA 1
ATOM 809 C C . ASP A 1 102 ? 0.608 4.156 -11.790 1.00 90.19 102 ASP A C 1
ATOM 811 O O . ASP A 1 102 ? 1.073 3.453 -10.890 1.00 90.19 102 ASP A O 1
ATOM 815 N N . ALA A 1 103 ? -0.709 4.344 -11.891 1.00 91.56 103 ALA A N 1
ATOM 816 C CA . ALA A 1 103 ? -1.635 3.804 -10.899 1.00 91.56 103 ALA A CA 1
ATOM 817 C C . ALA A 1 103 ? -1.716 2.267 -10.864 1.00 91.56 103 ALA A C 1
ATOM 819 O O . ALA A 1 103 ? -2.098 1.715 -9.827 1.00 91.56 103 ALA A O 1
ATOM 820 N N . ALA A 1 104 ? -1.374 1.577 -11.957 1.00 92.50 104 ALA A N 1
ATOM 821 C CA . ALA A 1 104 ? -1.336 0.117 -12.002 1.00 92.50 104 ALA A CA 1
ATOM 822 C C . ALA A 1 104 ? -0.047 -0.409 -11.355 1.00 92.50 104 ALA A C 1
ATOM 824 O O . ALA A 1 104 ? -0.119 -1.246 -10.455 1.00 92.50 104 ALA A O 1
ATOM 825 N N . GLY A 1 105 ? 1.103 0.161 -11.722 1.00 93.19 105 GLY A N 1
ATOM 826 C CA . GLY A 1 105 ? 2.397 -0.110 -11.103 1.00 93.19 105 GLY A CA 1
ATOM 827 C C . GLY A 1 105 ? 2.373 0.173 -9.607 1.00 93.19 105 GLY A C 1
ATOM 828 O O . GLY A 1 105 ? 2.732 -0.683 -8.805 1.00 93.19 105 GLY A O 1
ATOM 829 N N . TRP A 1 106 ? 1.842 1.322 -9.196 1.00 93.69 106 TRP A N 1
ATOM 830 C CA . TRP A 1 106 ? 1.709 1.662 -7.782 1.00 93.69 106 TRP A CA 1
ATOM 831 C C . TRP A 1 106 ? 0.864 0.640 -7.020 1.00 93.69 106 TRP A C 1
ATOM 833 O O . TRP A 1 106 ? 1.288 0.158 -5.974 1.00 93.69 106 TRP A O 1
ATOM 843 N N . ARG A 1 107 ? -0.298 0.242 -7.558 1.00 95.62 107 ARG A N 1
ATOM 844 C CA . ARG A 1 107 ? -1.156 -0.777 -6.933 1.00 95.62 107 ARG A CA 1
ATOM 845 C C . ARG A 1 107 ? -0.460 -2.139 -6.824 1.00 95.62 107 ARG A C 1
ATOM 847 O O . ARG A 1 107 ? -0.711 -2.847 -5.851 1.00 95.62 107 ARG A O 1
ATOM 854 N N . TYR A 1 108 ? 0.372 -2.496 -7.801 1.00 96.06 108 TYR A N 1
ATOM 855 C CA . TYR A 1 108 ? 1.128 -3.748 -7.828 1.00 96.06 108 TYR A CA 1
ATOM 856 C C . TYR A 1 108 ? 2.290 -3.763 -6.824 1.00 96.06 108 TYR A C 1
ATOM 858 O O . TYR A 1 108 ? 2.411 -4.709 -6.052 1.00 96.06 108 TYR A O 1
ATOM 866 N N . TYR A 1 109 ? 3.105 -2.705 -6.781 1.00 94.94 109 TYR A N 1
ATOM 867 C CA . TYR A 1 109 ? 4.303 -2.648 -5.935 1.00 94.94 109 TYR A CA 1
ATOM 868 C C . TYR A 1 109 ? 4.015 -2.271 -4.474 1.00 94.94 109 TYR A C 1
ATOM 870 O O . TYR A 1 109 ? 4.751 -2.688 -3.581 1.00 94.94 109 TYR A O 1
ATOM 878 N N . LEU A 1 110 ? 2.937 -1.528 -4.197 1.00 95.44 110 LEU A N 1
ATOM 879 C CA . LEU A 1 110 ? 2.581 -1.075 -2.848 1.00 95.44 110 LEU A CA 1
ATOM 880 C C . LEU A 1 110 ? 2.589 -2.170 -1.758 1.00 95.44 110 LEU A C 1
ATOM 882 O O . LEU A 1 110 ? 3.174 -1.908 -0.706 1.00 95.44 110 LEU A O 1
ATOM 886 N N . PRO A 1 111 ? 1.966 -3.358 -1.929 1.00 96.38 111 PRO A N 1
ATOM 887 C CA . PRO A 1 111 ? 1.979 -4.387 -0.886 1.00 96.38 111 PRO A CA 1
ATOM 888 C C . PRO A 1 111 ? 3.395 -4.879 -0.559 1.00 96.38 111 PRO A C 1
ATOM 890 O O . PRO A 1 111 ? 3.733 -5.000 0.617 1.00 96.38 111 PRO A O 1
ATOM 893 N N . ALA A 1 112 ? 4.238 -5.089 -1.576 1.00 94.94 112 ALA A N 1
ATOM 894 C CA . ALA A 1 112 ? 5.623 -5.516 -1.392 1.00 94.94 112 ALA A CA 1
ATOM 895 C C . ALA A 1 112 ? 6.438 -4.453 -0.637 1.00 94.94 112 ALA A C 1
ATOM 897 O O . ALA A 1 112 ? 7.136 -4.769 0.324 1.00 94.94 112 ALA A O 1
ATOM 898 N N . MET A 1 113 ? 6.274 -3.179 -1.008 1.00 92.38 113 MET A N 1
ATOM 899 C CA . MET A 1 113 ? 6.926 -2.051 -0.336 1.00 92.38 113 MET A CA 1
ATOM 900 C C . MET A 1 113 ? 6.510 -1.911 1.129 1.00 92.38 113 MET A C 1
ATOM 902 O O . MET A 1 113 ? 7.351 -1.710 2.004 1.00 92.38 113 MET A O 1
ATOM 906 N N . ALA A 1 114 ? 5.207 -2.010 1.402 1.00 93.50 114 ALA A N 1
ATOM 907 C CA . ALA A 1 114 ? 4.668 -1.879 2.750 1.00 93.50 114 ALA A CA 1
ATOM 908 C C . ALA A 1 114 ? 5.149 -3.012 3.666 1.00 93.50 114 ALA A C 1
ATOM 910 O O . ALA A 1 114 ? 5.473 -2.756 4.822 1.00 93.50 114 ALA A O 1
ATOM 911 N N . ILE A 1 115 ? 5.218 -4.246 3.156 1.00 93.50 115 ILE A N 1
ATOM 912 C CA . ILE A 1 115 ? 5.718 -5.398 3.916 1.00 93.50 115 ILE A CA 1
ATOM 913 C C . ILE A 1 115 ? 7.225 -5.280 4.151 1.00 93.50 115 ILE A C 1
ATOM 915 O O . ILE A 1 115 ? 7.650 -5.411 5.295 1.00 93.50 115 ILE A O 1
ATOM 919 N N . ALA A 1 116 ? 8.010 -4.941 3.123 1.00 90.38 116 ALA A N 1
ATOM 920 C CA . ALA A 1 116 ? 9.454 -4.745 3.258 1.00 90.38 116 ALA A CA 1
ATOM 921 C C . ALA A 1 116 ? 9.797 -3.689 4.323 1.00 90.38 116 ALA A C 1
ATOM 923 O O . ALA A 1 116 ? 10.711 -3.884 5.118 1.00 90.38 116 ALA A O 1
ATOM 924 N N . LEU A 1 117 ? 9.013 -2.608 4.413 1.00 88.62 117 LEU A N 1
ATOM 925 C CA . LEU A 1 117 ? 9.187 -1.586 5.449 1.00 88.62 117 LEU A CA 1
ATOM 926 C C . LEU A 1 117 ? 9.024 -2.152 6.869 1.00 88.62 117 LEU A C 1
ATOM 928 O O . LEU A 1 117 ? 9.705 -1.700 7.779 1.00 88.62 117 LEU A O 1
ATOM 932 N N . LEU A 1 118 ? 8.164 -3.153 7.077 1.00 88.44 118 LEU A N 1
ATOM 933 C CA . LEU A 1 118 ? 8.003 -3.768 8.397 1.00 88.44 118 LEU A CA 1
ATOM 934 C C . LEU A 1 118 ? 9.225 -4.590 8.822 1.00 88.44 118 LEU A C 1
ATOM 936 O O . LEU A 1 118 ? 9.421 -4.766 10.024 1.00 88.44 118 LEU A O 1
ATOM 940 N N . ASP A 1 119 ? 9.979 -5.151 7.876 1.00 82.62 119 ASP A N 1
ATOM 941 C CA . ASP A 1 119 ? 11.126 -6.034 8.131 1.00 82.62 119 ASP A CA 1
ATOM 942 C C . ASP A 1 119 ? 12.469 -5.288 8.160 1.00 82.62 119 ASP A C 1
ATOM 944 O O . ASP A 1 119 ? 13.358 -5.689 8.902 1.00 82.62 119 ASP A O 1
ATOM 948 N N . ASP A 1 120 ? 12.591 -4.200 7.399 1.00 76.88 120 ASP A N 1
ATOM 949 C CA . ASP A 1 120 ? 13.869 -3.597 6.993 1.00 76.88 120 ASP A CA 1
ATOM 950 C C . ASP A 1 120 ? 13.826 -2.055 7.115 1.00 76.88 120 ASP A C 1
ATOM 952 O O . ASP A 1 120 ? 14.222 -1.309 6.219 1.00 76.88 120 ASP A O 1
ATOM 956 N N . TYR A 1 121 ? 13.233 -1.537 8.199 1.00 74.50 121 TYR A N 1
ATOM 957 C CA . TYR A 1 121 ? 13.246 -0.090 8.474 1.00 74.50 121 TYR A CA 1
ATOM 958 C C . TYR A 1 121 ? 14.561 0.378 9.108 1.00 74.50 121 TYR A C 1
ATOM 960 O O . TYR A 1 121 ? 15.027 1.472 8.805 1.00 74.50 121 TYR A O 1
ATOM 968 N N . GLU A 1 122 ? 15.130 -0.435 10.002 1.00 65.88 122 GLU A N 1
ATOM 969 C CA . GLU A 1 122 ? 16.333 -0.108 10.786 1.00 65.88 122 GLU A CA 1
ATOM 970 C C . GLU A 1 122 ? 17.609 -0.752 10.230 1.00 65.88 122 GLU A C 1
ATOM 972 O O . GLU A 1 122 ? 18.696 -0.455 10.717 1.00 65.88 122 GLU A O 1
ATOM 977 N N . ASP A 1 123 ? 17.483 -1.639 9.241 1.00 63.66 123 ASP A N 1
ATOM 978 C CA . ASP A 1 123 ? 18.614 -2.369 8.682 1.00 63.66 123 ASP A CA 1
ATOM 979 C C . ASP A 1 123 ? 19.350 -1.491 7.650 1.00 63.66 123 ASP A C 1
ATOM 981 O O . ASP A 1 123 ? 18.801 -0.974 6.673 1.00 63.66 123 ASP A O 1
ATOM 985 N N . ASP A 1 124 ? 20.618 -1.238 7.959 1.00 55.81 124 ASP A N 1
ATOM 986 C CA . ASP A 1 124 ? 21.555 -0.385 7.238 1.00 55.81 124 ASP A CA 1
ATOM 987 C C . ASP A 1 124 ? 22.421 -1.181 6.247 1.00 55.81 124 ASP A C 1
ATOM 989 O O . ASP A 1 124 ? 23.172 -0.592 5.459 1.00 55.81 124 ASP A O 1
ATOM 993 N N . GLN A 1 125 ? 22.286 -2.514 6.226 1.00 51.47 125 GLN A N 1
ATOM 994 C CA . GLN A 1 125 ? 23.165 -3.434 5.506 1.00 51.47 125 GLN A CA 1
ATOM 995 C C . GLN A 1 125 ? 23.097 -3.286 3.974 1.00 51.47 125 GLN A C 1
ATOM 997 O O . GLN A 1 125 ? 24.037 -3.682 3.282 1.00 51.47 125 GLN A O 1
ATOM 1002 N N . TYR A 1 126 ? 22.045 -2.660 3.431 1.00 52.66 126 TYR A N 1
ATOM 1003 C CA . TYR A 1 126 ? 21.862 -2.442 1.986 1.00 52.66 126 TYR A CA 1
ATOM 1004 C C . TYR A 1 126 ? 21.919 -0.969 1.533 1.00 52.66 126 TYR A C 1
ATOM 1006 O O . TYR A 1 126 ? 21.658 -0.687 0.360 1.00 52.66 126 TYR A O 1
ATOM 1014 N N . GLY A 1 127 ? 22.308 -0.030 2.408 1.00 48.38 127 GLY A N 1
ATOM 1015 C CA . GLY A 1 127 ? 22.238 1.412 2.119 1.00 48.38 127 GLY A CA 1
ATOM 1016 C C . GLY A 1 127 ? 20.786 1.910 2.035 1.00 48.38 127 GLY A C 1
ATOM 1017 O O . GLY A 1 127 ? 19.864 1.099 2.068 1.00 48.38 127 GLY A O 1
ATOM 1018 N N . PRO A 1 128 ? 20.529 3.231 1.974 1.00 49.66 128 PRO A N 1
ATOM 1019 C CA . PRO A 1 128 ? 19.236 3.786 2.350 1.00 49.66 128 PRO A CA 1
ATOM 1020 C C . PRO A 1 128 ? 18.068 3.214 1.535 1.00 49.66 128 PRO A C 1
ATOM 1022 O O . PRO A 1 128 ? 17.757 3.651 0.427 1.00 49.66 128 PRO A O 1
ATOM 1025 N N . SER A 1 129 ? 17.322 2.354 2.228 1.00 58.41 129 SER A N 1
ATOM 1026 C CA . SER A 1 129 ? 15.879 2.144 2.141 1.00 58.41 129 SER A CA 1
ATOM 1027 C C . SER A 1 129 ? 15.081 3.447 2.309 1.00 58.41 129 SER A C 1
ATOM 1029 O O . SER A 1 129 ? 13.865 3.440 2.152 1.00 58.41 129 SER A O 1
ATOM 1031 N N . GLU A 1 130 ? 15.731 4.583 2.582 1.00 69.06 130 GLU A N 1
ATOM 1032 C CA . GLU A 1 130 ? 15.120 5.896 2.777 1.00 69.06 130 GLU A CA 1
ATOM 1033 C C . GLU A 1 130 ? 14.232 6.304 1.593 1.00 69.06 130 GLU A C 1
ATOM 1035 O O . GLU A 1 130 ? 13.088 6.690 1.807 1.00 69.06 130 GLU A O 1
ATOM 1040 N N . MET A 1 131 ? 14.671 6.124 0.340 1.00 73.25 131 MET A N 1
ATOM 1041 C CA . MET A 1 131 ? 13.831 6.447 -0.828 1.00 73.25 131 MET A CA 1
ATOM 1042 C C . MET A 1 131 ? 12.611 5.525 -0.948 1.00 73.25 131 MET A C 1
ATOM 1044 O O . MET A 1 131 ? 11.527 5.988 -1.308 1.00 73.25 131 MET A O 1
ATOM 1048 N N . ARG A 1 132 ? 12.753 4.245 -0.582 1.00 84.81 132 ARG A N 1
ATOM 1049 C CA . ARG A 1 132 ? 11.646 3.281 -0.507 1.00 84.81 132 ARG A CA 1
ATOM 1050 C C . ARG A 1 132 ? 10.667 3.664 0.601 1.00 84.81 132 ARG A C 1
ATOM 1052 O O . ARG A 1 132 ? 9.462 3.716 0.363 1.00 84.81 132 ARG A O 1
ATOM 1059 N N . ILE A 1 133 ? 11.168 3.948 1.801 1.00 82.88 133 ILE A N 1
ATOM 1060 C CA . ILE A 1 133 ? 10.399 4.319 2.995 1.00 82.88 133 ILE A CA 1
ATOM 1061 C C . ILE A 1 133 ? 9.640 5.621 2.745 1.00 82.88 133 ILE A C 1
ATOM 1063 O O . ILE A 1 133 ? 8.408 5.648 2.835 1.00 82.88 133 ILE A O 1
ATOM 1067 N N . ILE A 1 134 ? 10.365 6.673 2.358 1.00 81.31 134 ILE A N 1
ATOM 1068 C CA . ILE A 1 134 ? 9.813 7.982 2.015 1.00 81.31 134 ILE A CA 1
ATOM 1069 C C . ILE A 1 134 ? 8.823 7.819 0.868 1.00 81.31 134 ILE A C 1
ATOM 1071 O O . ILE A 1 134 ? 7.685 8.259 0.991 1.00 81.31 134 ILE A O 1
ATOM 1075 N N . GLY A 1 135 ? 9.204 7.141 -0.217 1.00 83.50 135 GLY A N 1
ATOM 1076 C CA . GLY A 1 135 ? 8.343 6.918 -1.376 1.00 83.50 135 GLY A CA 1
ATOM 1077 C C . GLY A 1 135 ? 7.043 6.202 -1.014 1.00 83.50 135 GLY A C 1
ATOM 1078 O O . GLY A 1 135 ? 5.967 6.625 -1.433 1.00 83.50 135 GLY A O 1
ATOM 1079 N N . THR A 1 136 ? 7.114 5.169 -0.175 1.00 89.56 136 THR A N 1
ATOM 1080 C CA . THR A 1 136 ? 5.942 4.412 0.286 1.00 89.56 136 THR A CA 1
ATOM 1081 C C . THR A 1 136 ? 5.021 5.294 1.117 1.00 89.56 136 THR A C 1
ATOM 1083 O O . THR A 1 136 ? 3.844 5.437 0.781 1.00 89.56 136 THR A O 1
ATOM 1086 N N . LEU A 1 137 ? 5.541 5.935 2.169 1.00 90.50 137 LEU A N 1
ATOM 1087 C CA . LEU A 1 137 ? 4.735 6.757 3.075 1.00 90.50 137 LEU A CA 1
ATOM 1088 C C . LEU A 1 137 ? 4.207 8.029 2.403 1.00 90.50 137 LEU A C 1
ATOM 1090 O O . LEU A 1 137 ? 3.059 8.401 2.643 1.00 90.50 137 LEU A O 1
ATOM 1094 N N . MET A 1 138 ? 4.998 8.669 1.538 1.00 88.50 138 MET A N 1
ATOM 1095 C CA . MET A 1 138 ? 4.559 9.821 0.748 1.00 88.50 138 MET A CA 1
ATOM 1096 C C . MET A 1 138 ? 3.471 9.433 -0.245 1.00 88.50 138 MET A C 1
ATOM 1098 O O . MET A 1 138 ? 2.490 10.158 -0.351 1.00 88.50 138 MET A O 1
ATOM 1102 N N . SER A 1 139 ? 3.581 8.280 -0.913 1.00 88.75 139 SER A N 1
ATOM 1103 C CA . SER A 1 139 ? 2.544 7.827 -1.852 1.00 88.75 139 SER A CA 1
ATOM 1104 C C . SER A 1 139 ? 1.201 7.509 -1.179 1.00 88.75 139 SER A C 1
ATOM 1106 O O . SER A 1 139 ? 0.168 7.461 -1.843 1.00 88.75 139 SER A O 1
ATOM 1108 N N . LEU A 1 140 ? 1.214 7.298 0.144 1.00 91.88 140 LEU A N 1
ATOM 1109 C CA . LEU A 1 140 ? 0.027 7.101 0.976 1.00 91.88 140 LEU A CA 1
ATOM 1110 C C . LEU A 1 140 ? -0.508 8.410 1.580 1.00 91.88 140 LEU A C 1
ATOM 1112 O O . LEU A 1 140 ? -1.619 8.430 2.124 1.00 91.88 140 LEU A O 1
ATOM 1116 N N . ASP A 1 141 ? 0.228 9.512 1.481 1.00 89.44 141 ASP A N 1
ATOM 1117 C CA . ASP A 1 141 ? -0.161 10.817 2.000 1.00 89.44 141 ASP A CA 1
ATOM 1118 C C . ASP A 1 141 ? -0.706 11.716 0.884 1.00 89.44 141 ASP A C 1
ATOM 1120 O O . ASP A 1 141 ? 0.040 12.236 0.061 1.00 89.44 141 ASP A O 1
ATOM 1124 N N . ILE A 1 142 ? -2.023 11.960 0.877 1.00 75.38 142 ILE A N 1
ATOM 1125 C CA . ILE A 1 142 ? -2.604 12.925 -0.066 1.00 75.38 142 ILE A CA 1
ATOM 1126 C C . ILE A 1 142 ? -2.098 14.326 0.290 1.00 75.38 142 ILE A C 1
ATOM 1128 O O . ILE A 1 142 ? -2.558 14.928 1.266 1.00 75.38 142 ILE A O 1
ATOM 1132 N N . GLN A 1 143 ? -1.221 14.874 -0.548 1.00 67.06 143 GLN A N 1
ATOM 1133 C CA . GLN A 1 143 ? -0.955 16.308 -0.588 1.00 67.06 143 GLN A CA 1
ATOM 1134 C C . GLN A 1 143 ? -1.827 16.970 -1.657 1.00 67.06 143 GLN A C 1
ATOM 1136 O O . GLN A 1 143 ? -1.819 16.566 -2.817 1.00 67.06 143 GLN A O 1
ATOM 1141 N N . GLU A 1 144 ? -2.564 18.017 -1.269 1.00 55.12 144 GLU A N 1
ATOM 1142 C CA . GLU A 1 144 ? -3.448 18.786 -2.165 1.00 55.12 144 GLU A CA 1
ATOM 1143 C C . GLU A 1 144 ? -2.714 19.388 -3.383 1.00 55.12 144 GLU A C 1
ATOM 1145 O O . GLU A 1 144 ? -3.355 19.720 -4.376 1.00 55.12 144 GLU A O 1
ATOM 1150 N N . SER A 1 145 ? -1.382 19.512 -3.331 1.00 51.91 145 SER A N 1
ATOM 1151 C CA . SER A 1 145 ? -0.539 20.030 -4.417 1.00 51.91 145 SER A CA 1
ATOM 1152 C C . SER A 1 145 ? -0.259 19.019 -5.534 1.00 51.91 145 SER A C 1
ATOM 1154 O O . SER A 1 145 ? 0.113 19.421 -6.633 1.00 51.91 145 SER A O 1
ATOM 1156 N N . LEU A 1 146 ? -0.449 17.720 -5.286 1.00 51.81 146 LEU A N 1
ATOM 1157 C CA . LEU A 1 146 ? -0.187 16.646 -6.242 1.00 51.81 146 LEU A CA 1
ATOM 1158 C C . LEU A 1 146 ? -1.524 16.021 -6.641 1.00 51.81 146 LEU A C 1
ATOM 1160 O O . LEU A 1 146 ? -1.923 14.982 -6.108 1.00 51.81 146 LEU A O 1
ATOM 1164 N N . GLY A 1 147 ? -2.225 16.679 -7.571 1.00 52.66 147 GLY A N 1
ATOM 1165 C CA . GLY A 1 147 ? -3.574 16.341 -8.059 1.00 52.66 147 GLY A CA 1
ATOM 1166 C C . GLY A 1 147 ? -3.763 14.936 -8.661 1.00 52.66 147 GLY A C 1
ATOM 1167 O O . GLY A 1 147 ? -4.811 14.660 -9.234 1.00 52.66 147 GLY A O 1
ATOM 1168 N N . SER A 1 148 ? -2.780 14.045 -8.524 1.00 61.81 148 SER A N 1
ATOM 1169 C CA . SER A 1 148 ? -2.775 12.666 -9.006 1.00 61.81 148 SER A CA 1
ATOM 1170 C C . SER A 1 148 ? -3.227 11.628 -7.966 1.00 61.81 148 SER A C 1
ATOM 1172 O O . SER A 1 148 ? -3.706 10.572 -8.365 1.00 61.81 148 SER A O 1
ATOM 1174 N N . HIS A 1 149 ? -3.165 11.889 -6.652 1.00 71.44 149 HIS A N 1
ATOM 1175 C CA . HIS A 1 149 ? -3.415 10.854 -5.623 1.00 71.44 149 HIS A CA 1
ATOM 1176 C C . HIS A 1 149 ? -4.849 10.290 -5.620 1.00 71.44 149 HIS A C 1
ATOM 1178 O O . HIS A 1 149 ? -5.052 9.109 -5.331 1.00 71.44 149 HIS A O 1
ATOM 1184 N N . GLU A 1 150 ? -5.856 11.093 -5.990 1.00 73.38 150 GLU A N 1
ATOM 1185 C CA . GLU A 1 150 ? -7.236 10.597 -6.133 1.00 73.38 150 GLU A CA 1
ATOM 1186 C C . GLU A 1 150 ? -7.340 9.510 -7.215 1.00 73.38 150 GLU A C 1
ATOM 1188 O O . GLU A 1 150 ? -8.089 8.545 -7.046 1.00 73.38 150 GLU A O 1
ATOM 1193 N N . TYR A 1 151 ? -6.556 9.630 -8.292 1.00 83.44 151 TYR A N 1
ATOM 1194 C CA . TYR A 1 151 ? -6.517 8.643 -9.366 1.00 83.44 151 TYR A CA 1
ATOM 1195 C C . TYR A 1 151 ? -5.919 7.319 -8.878 1.00 83.44 151 TYR A C 1
ATOM 1197 O O . TYR A 1 151 ? -6.567 6.282 -9.021 1.00 83.44 151 TYR A O 1
ATOM 1205 N N . PHE A 1 152 ? -4.770 7.352 -8.195 1.00 88.00 152 PHE A N 1
ATOM 1206 C CA . PHE A 1 152 ? -4.160 6.158 -7.591 1.00 88.00 152 PHE A CA 1
ATOM 1207 C C . PHE A 1 152 ? -5.123 5.443 -6.641 1.00 88.00 152 PHE A C 1
ATOM 1209 O O . PHE A 1 152 ? -5.331 4.237 -6.732 1.00 88.00 152 PHE A O 1
ATOM 1216 N N . TYR A 1 153 ? -5.796 6.177 -5.757 1.00 90.19 153 TYR A N 1
ATOM 1217 C CA . TYR A 1 153 ? -6.666 5.547 -4.763 1.00 90.19 153 TYR A CA 1
ATOM 1218 C C . TYR A 1 153 ? -7.981 5.037 -5.355 1.00 90.19 153 TYR A C 1
ATOM 1220 O O . TYR A 1 153 ? -8.670 4.224 -4.728 1.00 90.19 153 TYR A O 1
ATOM 1228 N N . SER A 1 154 ? -8.356 5.508 -6.544 1.00 88.69 154 SER A N 1
ATOM 1229 C CA . SER A 1 154 ? -9.528 5.016 -7.265 1.00 88.69 154 SER A CA 1
ATOM 1230 C C . SER A 1 154 ? -9.329 3.607 -7.833 1.00 88.69 154 SER A C 1
ATOM 1232 O O . SER A 1 154 ? -10.318 2.895 -8.002 1.00 88.69 154 SER A O 1
ATOM 1234 N N . THR A 1 155 ? -8.079 3.173 -8.051 1.00 90.81 155 THR A N 1
ATOM 1235 C CA . THR A 1 155 ? -7.768 1.822 -8.554 1.00 90.81 155 THR A CA 1
ATOM 1236 C C . THR A 1 155 ? -7.837 0.747 -7.469 1.00 90.81 155 THR A C 1
ATOM 1238 O O . THR A 1 155 ? -7.883 -0.443 -7.780 1.00 90.81 155 THR A O 1
ATOM 1241 N N . LEU A 1 156 ? -7.874 1.153 -6.196 1.00 94.12 156 LEU A N 1
ATOM 1242 C CA . LEU A 1 156 ? -7.923 0.242 -5.059 1.00 94.12 156 LEU A CA 1
ATOM 1243 C C . LEU A 1 156 ? -9.345 -0.239 -4.758 1.00 94.12 156 LEU A C 1
ATOM 1245 O O . LEU A 1 156 ? -10.286 0.561 -4.667 1.00 94.12 156 LEU A O 1
ATOM 1249 N N . THR A 1 157 ? -9.472 -1.536 -4.476 1.00 94.19 157 THR A N 1
ATOM 1250 C CA . THR A 1 157 ? -10.707 -2.121 -3.933 1.00 94.19 157 THR A CA 1
ATOM 1251 C C . THR A 1 157 ? -10.921 -1.692 -2.481 1.00 94.19 157 THR A C 1
ATOM 1253 O O . THR A 1 157 ? -10.008 -1.205 -1.806 1.00 94.19 157 THR A O 1
ATOM 1256 N N . LEU A 1 158 ? -12.130 -1.898 -1.955 1.00 93.06 158 LEU A N 1
ATOM 1257 C CA . LEU A 1 158 ? -12.407 -1.612 -0.545 1.00 93.06 158 LEU A CA 1
ATOM 1258 C C . LEU A 1 158 ? -11.515 -2.438 0.398 1.00 93.06 158 LEU A C 1
ATOM 1260 O O . LEU A 1 158 ? -10.986 -1.894 1.363 1.00 93.06 158 LEU A O 1
ATOM 1264 N N . ALA A 1 159 ? -11.286 -3.718 0.086 1.00 94.56 159 ALA A N 1
ATOM 1265 C CA . ALA A 1 159 ? -10.398 -4.582 0.863 1.00 94.56 159 ALA A CA 1
ATOM 1266 C C . ALA A 1 159 ? -8.960 -4.035 0.910 1.00 94.56 159 ALA A C 1
ATOM 1268 O O . ALA A 1 159 ? -8.363 -3.959 1.981 1.00 94.56 159 ALA A O 1
ATOM 1269 N N . GLN A 1 160 ? -8.435 -3.574 -0.229 1.00 96.25 160 GLN A N 1
ATOM 1270 C CA . GLN A 1 160 ? -7.100 -2.969 -0.313 1.00 96.25 160 GLN A CA 1
ATOM 1271 C C . GLN A 1 160 ? -7.005 -1.702 0.537 1.00 96.25 160 GLN A C 1
ATOM 1273 O O . GLN A 1 160 ? -6.043 -1.520 1.281 1.00 96.25 160 GLN A O 1
ATOM 1278 N N . LYS A 1 161 ? -8.042 -0.859 0.504 1.00 95.38 161 LYS A N 1
ATOM 1279 C CA . LYS A 1 161 ? -8.093 0.358 1.324 1.00 95.38 161 LYS A CA 1
ATOM 1280 C C . LYS A 1 161 ? -8.135 0.056 2.821 1.00 95.38 161 LYS A C 1
ATOM 1282 O O . LYS A 1 161 ? -7.453 0.733 3.586 1.00 95.38 161 LYS A O 1
ATOM 1287 N N . CYS A 1 162 ? -8.890 -0.961 3.235 1.00 95.06 162 CYS A N 1
ATOM 1288 C CA . CYS A 1 162 ? -8.922 -1.419 4.624 1.00 95.06 162 CYS A CA 1
ATOM 1289 C C . CYS A 1 162 ? -7.558 -1.957 5.083 1.00 95.06 162 CYS A C 1
ATOM 1291 O O . CYS A 1 162 ? -7.103 -1.587 6.163 1.00 95.06 162 CYS A O 1
ATOM 1293 N N . ALA A 1 163 ? -6.878 -2.765 4.262 1.00 96.19 163 ALA A N 1
ATOM 1294 C CA . ALA A 1 163 ? -5.547 -3.284 4.587 1.00 96.19 163 ALA A CA 1
ATOM 1295 C C . ALA A 1 163 ? -4.513 -2.156 4.768 1.00 96.19 163 ALA A C 1
ATOM 1297 O O . ALA A 1 163 ? -3.803 -2.126 5.772 1.00 96.19 163 ALA A O 1
ATOM 1298 N N . ILE A 1 164 ? -4.495 -1.170 3.863 1.00 96.38 164 ILE A N 1
ATOM 1299 C CA . ILE A 1 164 ? -3.620 0.012 3.970 1.00 96.38 164 ILE A CA 1
ATOM 1300 C C . ILE A 1 164 ? -3.940 0.838 5.223 1.00 96.38 164 ILE A C 1
ATOM 1302 O O . ILE A 1 164 ? -3.034 1.314 5.908 1.00 96.38 164 ILE A O 1
ATOM 1306 N N . ALA A 1 165 ? -5.221 1.026 5.544 1.00 95.44 165 ALA A N 1
ATOM 1307 C CA . ALA A 1 165 ? -5.616 1.784 6.725 1.00 95.44 165 ALA A CA 1
ATOM 1308 C C . ALA A 1 165 ? -5.150 1.105 8.022 1.00 95.44 165 ALA A C 1
ATOM 1310 O O . ALA A 1 165 ? -4.588 1.779 8.888 1.00 95.44 165 ALA A O 1
ATOM 1311 N N . LEU A 1 166 ? -5.324 -0.218 8.128 1.00 95.31 166 LEU A N 1
ATOM 1312 C CA . LEU A 1 166 ? -4.832 -1.020 9.252 1.00 95.31 166 LEU A CA 1
ATOM 1313 C C . LEU A 1 166 ? -3.307 -0.944 9.370 1.00 95.31 166 LEU A C 1
ATOM 1315 O O . LEU A 1 166 ? -2.777 -0.725 10.459 1.00 95.31 166 LEU A O 1
ATOM 1319 N N . TYR A 1 167 ? -2.604 -1.053 8.245 1.00 96.00 167 TYR A N 1
ATOM 1320 C CA . TYR A 1 167 ? -1.157 -0.880 8.191 1.00 96.00 167 TYR A CA 1
ATOM 1321 C C . TYR A 1 167 ? -0.721 0.468 8.760 1.00 96.00 167 TYR A C 1
ATOM 1323 O O . TYR A 1 167 ? 0.058 0.513 9.707 1.00 96.00 167 TYR A O 1
ATOM 1331 N N . LEU A 1 168 ? -1.280 1.574 8.263 1.00 95.62 168 LEU A N 1
ATOM 1332 C CA . LEU A 1 168 ? -0.941 2.911 8.754 1.00 95.62 168 LEU A CA 1
ATOM 1333 C C . LEU A 1 168 ? -1.306 3.099 10.232 1.00 95.62 168 LEU A C 1
ATOM 1335 O O . LEU A 1 168 ? -0.608 3.817 10.945 1.00 95.62 168 LEU A O 1
ATOM 1339 N N . GLN A 1 169 ? -2.390 2.486 10.711 1.00 95.25 169 GLN A N 1
ATOM 1340 C CA . GLN A 1 169 ? -2.783 2.562 12.118 1.00 95.25 169 GLN A CA 1
ATOM 1341 C C . GLN A 1 169 ? -1.743 1.912 13.034 1.00 95.25 169 GLN A C 1
ATOM 1343 O O . GLN A 1 169 ? -1.378 2.505 14.051 1.00 95.25 169 GLN A O 1
ATOM 1348 N N . HIS A 1 170 ? -1.268 0.723 12.665 1.00 94.38 170 HIS A N 1
ATOM 1349 C CA . HIS A 1 170 ? -0.459 -0.119 13.541 1.00 94.38 170 HIS A CA 1
ATOM 1350 C C . HIS A 1 170 ? 1.045 -0.091 13.266 1.00 94.38 170 HIS A C 1
ATOM 1352 O O . HIS A 1 170 ? 1.801 -0.523 14.128 1.00 94.38 170 HIS A O 1
ATOM 1358 N N . LEU A 1 171 ? 1.497 0.471 12.141 1.00 92.81 171 LEU A N 1
ATOM 1359 C CA . LEU A 1 171 ? 2.917 0.599 11.787 1.00 92.81 171 LEU A CA 1
ATOM 1360 C C . LEU A 1 171 ? 3.846 1.002 12.962 1.00 92.81 171 LEU A C 1
ATOM 1362 O O . LEU A 1 171 ? 4.872 0.354 13.153 1.00 92.81 171 LEU A O 1
ATOM 1366 N N . PRO A 1 172 ? 3.501 1.984 13.821 1.00 92.06 172 PRO A N 1
ATOM 1367 C CA . PRO A 1 172 ? 4.381 2.415 14.917 1.00 92.06 172 PRO A CA 1
ATOM 1368 C C . PRO A 1 172 ? 4.502 1.417 16.067 1.00 92.06 172 PRO A C 1
ATOM 1370 O O . PRO A 1 172 ? 5.290 1.636 16.976 1.00 92.06 172 PRO A O 1
ATOM 1373 N N . SER A 1 173 ? 3.667 0.380 16.094 1.00 91.19 173 SER A N 1
ATOM 1374 C CA . SER A 1 173 ? 3.769 -0.696 17.078 1.00 91.19 173 SER A CA 1
ATOM 1375 C C . SER A 1 173 ? 4.887 -1.684 16.741 1.00 91.19 173 SER A C 1
ATOM 1377 O O . SER A 1 173 ? 5.202 -2.521 17.581 1.00 91.19 173 SER A O 1
ATOM 1379 N N . TRP A 1 174 ? 5.456 -1.613 15.533 1.00 88.62 174 TRP A N 1
ATOM 1380 C CA . TRP A 1 174 ? 6.474 -2.556 15.054 1.00 88.62 174 TRP A CA 1
ATOM 1381 C C . TRP A 1 174 ? 7.729 -1.892 14.507 1.00 88.62 174 TRP A C 1
ATOM 1383 O O . TRP A 1 174 ? 8.732 -2.574 14.350 1.00 88.62 174 TRP A O 1
ATOM 1393 N N . VAL A 1 175 ? 7.655 -0.600 14.194 1.00 88.06 175 VAL A N 1
ATOM 1394 C CA . VAL A 1 175 ? 8.740 0.154 13.574 1.00 88.06 175 VAL A CA 1
ATOM 1395 C C . VAL A 1 175 ? 8.902 1.486 14.301 1.00 88.06 175 VAL A C 1
ATOM 1397 O O . VAL A 1 175 ? 7.933 2.252 14.410 1.00 88.06 175 VAL A O 1
ATOM 1400 N N . GLU A 1 176 ? 10.115 1.787 14.770 1.00 88.75 176 GLU A N 1
ATOM 1401 C CA . GLU A 1 176 ? 10.438 3.078 15.382 1.00 88.75 176 GLU A CA 1
ATOM 1402 C C . GLU A 1 176 ? 10.652 4.150 14.305 1.00 88.75 176 GLU A C 1
ATOM 1404 O O . GLU A 1 176 ? 11.759 4.490 13.904 1.00 88.75 176 GLU A O 1
ATOM 1409 N N . LEU A 1 177 ? 9.541 4.695 13.807 1.00 88.44 177 LEU A N 1
ATOM 1410 C CA . LEU A 1 177 ? 9.573 5.730 12.778 1.00 88.44 177 LEU A CA 1
ATOM 1411 C C . LEU A 1 177 ? 10.251 7.018 13.270 1.00 88.44 177 LEU A C 1
ATOM 1413 O O . LEU A 1 177 ? 9.901 7.554 14.327 1.00 88.44 177 LEU A O 1
ATOM 1417 N N . ASN A 1 178 ? 11.098 7.611 12.426 1.00 88.75 178 ASN A N 1
ATOM 1418 C CA . ASN A 1 178 ? 11.621 8.954 12.659 1.00 88.75 178 ASN A CA 1
ATOM 1419 C C . ASN A 1 178 ? 10.493 10.016 12.682 1.00 88.75 178 ASN A C 1
ATOM 1421 O O . ASN A 1 178 ? 9.355 9.802 12.247 1.00 88.75 178 ASN A O 1
ATOM 1425 N N . ILE A 1 179 ? 10.804 11.216 13.184 1.00 90.31 179 ILE A N 1
ATOM 1426 C CA . ILE A 1 179 ? 9.816 12.292 13.392 1.00 90.31 179 ILE A CA 1
ATOM 1427 C C . ILE A 1 179 ? 9.080 12.678 12.095 1.00 90.31 179 ILE A C 1
ATOM 1429 O O . ILE A 1 179 ? 7.880 12.981 12.135 1.00 90.31 179 ILE A O 1
ATOM 1433 N N . SER A 1 180 ? 9.778 12.692 10.959 1.00 89.31 180 SER A N 1
ATOM 1434 C CA . SER A 1 180 ? 9.210 13.055 9.657 1.00 89.31 180 SER A CA 1
ATOM 1435 C C . SER A 1 180 ? 8.201 12.008 9.188 1.00 89.31 180 SER A C 1
ATOM 1437 O O . SER A 1 180 ? 7.063 12.357 8.856 1.00 89.31 180 SER A O 1
ATOM 1439 N N . ASP A 1 181 ? 8.555 10.731 9.285 1.00 90.12 181 ASP A N 1
ATOM 1440 C CA . ASP A 1 181 ? 7.704 9.601 8.907 1.00 90.12 181 ASP A CA 1
ATOM 1441 C C . ASP A 1 181 ? 6.481 9.477 9.817 1.00 90.12 181 ASP A C 1
ATOM 1443 O O . ASP A 1 181 ? 5.359 9.262 9.347 1.00 90.12 181 ASP A O 1
ATOM 1447 N N . VAL A 1 182 ? 6.642 9.728 11.123 1.00 92.69 182 VAL A N 1
ATOM 1448 C CA . VAL A 1 182 ? 5.514 9.818 12.063 1.00 92.69 182 VAL A CA 1
ATOM 1449 C C . VAL A 1 182 ? 4.511 10.879 11.611 1.00 92.69 182 VAL A C 1
ATOM 1451 O O . VAL A 1 182 ? 3.299 10.642 11.680 1.00 92.69 182 VAL A O 1
ATOM 1454 N N . ARG A 1 183 ? 4.979 12.050 11.159 1.00 92.25 183 ARG A N 1
ATOM 1455 C CA . ARG A 1 183 ? 4.106 13.133 10.678 1.00 92.25 183 ARG A CA 1
ATOM 1456 C C . ARG A 1 183 ? 3.414 12.754 9.372 1.00 92.25 183 ARG A C 1
ATOM 1458 O O . ARG A 1 183 ? 2.200 12.952 9.290 1.00 92.25 183 ARG A O 1
ATOM 1465 N N . LEU A 1 184 ? 4.148 12.198 8.403 1.00 91.12 184 LEU A N 1
ATOM 1466 C CA . LEU A 1 184 ? 3.602 11.734 7.120 1.00 91.12 184 LEU A CA 1
ATOM 1467 C C . LEU A 1 184 ? 2.489 10.715 7.349 1.00 91.12 184 LEU A C 1
ATOM 1469 O O . LEU A 1 184 ? 1.344 10.938 6.962 1.00 91.12 184 LEU A O 1
ATOM 1473 N N . ARG A 1 185 ? 2.789 9.653 8.097 1.00 93.94 185 ARG A N 1
ATOM 1474 C CA . ARG A 1 185 ? 1.839 8.588 8.421 1.00 93.94 185 ARG A CA 1
ATOM 1475 C C . ARG A 1 185 ? 0.604 9.113 9.153 1.00 93.94 185 ARG A C 1
ATOM 1477 O O . ARG A 1 185 ? -0.518 8.756 8.795 1.00 93.94 185 ARG A O 1
ATOM 1484 N N . LYS A 1 186 ? 0.767 9.966 10.177 1.00 94.25 186 LYS A N 1
ATOM 1485 C CA . LYS A 1 186 ? -0.375 10.548 10.916 1.00 94.25 186 LYS A CA 1
ATOM 1486 C C . LYS A 1 186 ? -1.267 11.388 10.003 1.00 94.25 186 LYS A C 1
ATOM 1488 O O . LYS A 1 186 ? -2.491 11.334 10.132 1.00 94.25 186 LYS A O 1
ATOM 1493 N N . ARG A 1 187 ? -0.665 12.164 9.099 1.00 92.44 187 ARG A N 1
ATOM 1494 C CA . ARG A 1 187 ? -1.384 13.000 8.136 1.00 92.44 187 ARG A CA 1
ATOM 1495 C C . ARG A 1 187 ? -2.130 12.151 7.111 1.00 92.44 187 ARG A C 1
ATOM 1497 O O . ARG A 1 187 ? -3.341 12.331 6.993 1.00 92.44 187 ARG A O 1
ATOM 1504 N N . ALA A 1 188 ? -1.461 11.180 6.490 1.00 92.81 188 ALA A N 1
ATOM 1505 C CA . ALA A 1 188 ? -2.061 10.210 5.577 1.00 92.81 188 ALA A CA 1
ATOM 1506 C C . ALA A 1 188 ? -3.304 9.562 6.201 1.00 92.81 188 ALA A C 1
ATOM 1508 O O . ALA A 1 188 ? -4.407 9.615 5.642 1.00 92.81 188 ALA A O 1
ATOM 1509 N N . LEU A 1 189 ? -3.141 9.006 7.408 1.00 93.00 189 LEU A N 1
ATOM 1510 C CA . LEU A 1 189 ? -4.215 8.329 8.126 1.00 93.00 189 LEU A CA 1
ATOM 1511 C C . LEU A 1 189 ? -5.403 9.263 8.380 1.00 93.00 189 LEU A C 1
ATOM 1513 O O . LEU A 1 189 ? -6.538 8.926 8.051 1.00 93.00 189 LEU A O 1
ATOM 1517 N N . LYS A 1 190 ? -5.145 10.459 8.914 1.00 92.62 190 LYS A N 1
ATOM 1518 C CA . LYS A 1 190 ? -6.183 11.446 9.235 1.00 92.62 190 LYS A CA 1
ATOM 1519 C C . LYS A 1 190 ? -6.913 11.973 7.997 1.00 92.62 190 LYS A C 1
ATOM 1521 O O . LYS A 1 190 ? -8.120 12.200 8.064 1.00 92.62 190 LYS A O 1
ATOM 1526 N N . ASN A 1 191 ? -6.195 12.212 6.903 1.00 89.44 191 ASN A N 1
ATOM 1527 C CA . ASN A 1 191 ? -6.736 12.898 5.732 1.00 89.44 191 ASN A CA 1
ATOM 1528 C C . ASN A 1 191 ? -7.597 11.985 4.856 1.00 89.44 191 ASN A C 1
ATOM 1530 O O . ASN A 1 191 ? -8.575 12.456 4.273 1.00 89.44 191 ASN A O 1
ATOM 1534 N N . TYR A 1 192 ? -7.253 10.696 4.767 1.00 90.31 192 TYR A N 1
ATOM 1535 C CA . TYR A 1 192 ? -7.950 9.774 3.873 1.00 90.31 192 TYR A CA 1
ATOM 1536 C C . TYR A 1 192 ? -8.210 8.392 4.470 1.00 90.31 192 TYR A C 1
ATOM 1538 O O . TYR A 1 192 ? -9.314 7.882 4.306 1.00 90.31 192 TYR A O 1
ATOM 1546 N N . TRP A 1 193 ? -7.258 7.768 5.166 1.00 93.94 193 TRP A N 1
ATOM 1547 C CA . TRP A 1 193 ? -7.374 6.330 5.452 1.00 93.94 193 TRP A CA 1
ATOM 1548 C C . TRP A 1 193 ? -8.253 5.967 6.658 1.00 93.94 193 TRP A C 1
ATOM 1550 O O . TRP A 1 193 ? -8.834 4.885 6.675 1.00 93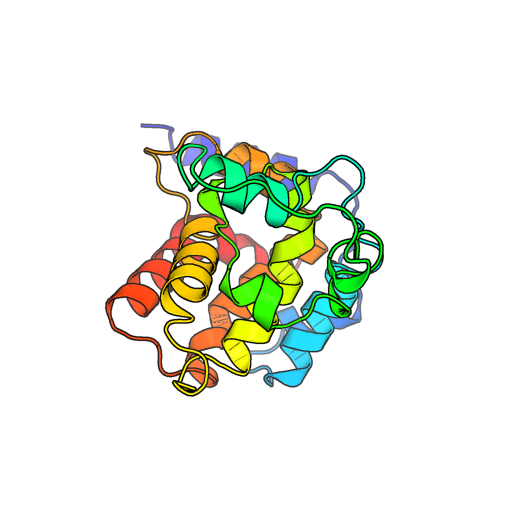.94 193 TRP A O 1
ATOM 1560 N N . VAL A 1 194 ? -8.440 6.869 7.630 1.00 93.50 194 VAL A N 1
ATOM 1561 C CA . VAL A 1 194 ? -9.196 6.598 8.875 1.00 93.50 194 VAL A CA 1
ATOM 1562 C C . VAL A 1 194 ? -10.635 6.129 8.625 1.00 93.50 194 VAL A C 1
ATOM 1564 O O . VAL A 1 194 ? -11.193 5.365 9.403 1.00 93.50 194 VAL A O 1
ATOM 1567 N N . GLN A 1 195 ? -11.241 6.533 7.510 1.00 91.62 195 GLN A N 1
ATOM 1568 C CA . GLN A 1 195 ? -12.606 6.141 7.146 1.00 91.62 195 GLN A CA 1
ATOM 1569 C C . GLN A 1 195 ? -12.773 4.649 6.814 1.00 91.62 195 GLN A C 1
ATOM 1571 O O . GLN A 1 195 ? -13.908 4.176 6.738 1.00 91.62 195 GLN A O 1
ATOM 1576 N N . PHE A 1 196 ? -11.669 3.937 6.575 1.00 92.50 196 PHE A N 1
ATOM 1577 C CA . PHE A 1 196 ? -11.649 2.506 6.263 1.00 92.50 196 PHE A CA 1
ATOM 1578 C C . PHE A 1 196 ? -11.316 1.640 7.487 1.00 92.50 196 PHE A C 1
ATOM 1580 O O . PHE A 1 196 ? -11.221 0.426 7.346 1.00 92.50 196 PHE A O 1
ATOM 1587 N N . LEU A 1 197 ? -11.156 2.257 8.668 1.00 89.19 197 LEU A N 1
ATOM 1588 C CA . LEU A 1 197 ? -10.965 1.576 9.956 1.00 89.19 197 LEU A CA 1
ATOM 1589 C C . LEU A 1 197 ? -12.276 1.288 10.700 1.00 89.19 197 LEU A C 1
ATOM 1591 O O . LEU A 1 197 ? -12.260 0.663 11.753 1.00 89.19 197 LEU A O 1
ATOM 1595 N N . VAL A 1 198 ? -13.406 1.783 10.198 1.00 77.94 198 VAL A N 1
ATOM 1596 C CA . VAL A 1 198 ? -14.722 1.592 10.821 1.00 77.94 198 VAL A CA 1
ATOM 1597 C C . VAL A 1 198 ? -15.451 0.467 10.095 1.00 77.94 198 VAL A C 1
ATOM 1599 O O . VAL A 1 198 ? -15.334 0.377 8.872 1.00 77.94 198 VAL A O 1
ATOM 1602 N N . GLU A 1 199 ? -16.190 -0.364 10.836 1.00 57.03 199 GLU A N 1
ATOM 1603 C CA . GLU A 1 199 ? -16.962 -1.488 10.287 1.00 57.03 199 GLU A CA 1
ATOM 1604 C C . GLU A 1 199 ? -17.777 -1.072 9.047 1.00 57.03 199 GLU A C 1
ATOM 1606 O O . GLU A 1 199 ? -18.437 -0.026 9.028 1.00 57.03 199 GLU A O 1
ATOM 1611 N N . VAL A 1 200 ? -17.666 -1.892 7.995 1.00 48.50 200 VAL A N 1
ATOM 1612 C CA . VAL A 1 200 ? -18.472 -1.823 6.766 1.00 48.50 200 VAL A CA 1
ATOM 1613 C C . VAL A 1 200 ? -19.739 -2.633 6.967 1.00 48.50 200 VAL A C 1
ATOM 1615 O O . VAL A 1 200 ? -19.598 -3.811 7.368 1.00 48.50 200 VAL A O 1
#

Secondary structure (DSSP, 8-state):
---HHHHHHHHHHHTTS--PPPHHHHHHHT-S---HHHHHHHHHHHTTT---TTSPPHHHHHHHHTTT-S---TT-GGG---S-GGG--HHHHHH--GGG--HHHHHHHHHHHHHHHHHSSS--TTS-THHHHHHHHHHTS--TT-TTHHHHHHTS-HHHHHHHHHHHHHGGGTS---HHHHHHHHHHHHHTGGGGSS--